Protein AF-A0A7S3PSE0-F1 (afdb_monomer)

Sequence (248 aa):
MAEQVDISFRDQVTFAGSSDCNDFQPNKFKPDICINCSKKILLHSSESVKDDSLIKAALEYSQPGLPSLIFESYSRADRANGKGGSLWLGGFKSAINLKHLQENNVQLVVNTAAGLEIFGPKFVKGKQKVKDSGIEFVELGWVDNLEQQIEPEVLSDTIRSIDKVLREDRGSVLVHCAQGKSRSSSVVVAFLMATSYGDLNFDNALEEVKMQRNMAQPNKNFEAQLKQWHKSAEFRAIRDEMCTETPS

Nearest PDB structures (foldseek):
  8to0-assembly1_Fx  TM=8.480E-01  e=3.393E-09  Mus musculus
  5gtj-assembly2_C  TM=8.096E-01  e=1.511E-08  Homo sapiens
  1xm2-assembly1_A  TM=8.036E-01  e=1.881E-06  Homo sapiens
  4kyr-assembly1_A  TM=6.049E-01  e=2.235E-06  Arabidopsis thaliana
  4kyq-assembly1_A  TM=5.889E-01  e=4.716E-06  Arabidopsis thaliana

pLDDT: mean 91.12, std 12.91, range [32.38, 98.88]

Secondary structure (DSSP, 8-state):
--------SGGG---------SS--B-SS-TTBBTTT--BGGGS-STT---HHHHHHHHHHH--S-PEEEESS-SHHHHTTT----EEEE-TTGGG-HHHHHHTTEEEEEEEES-GGGG-HHHHHHHHHHHHTT-EEEEEEE-SSSS----HHHHHHHHHHHHHHHHSTT-EEEEE-SSSSSHHHHHHHHHHHHHSSS---HHHHHHHHHHH-TT----HHHHHHHHHHTTSHHHHHHHHHHHH----

Radius of gyration: 18.39 Å; Cα contacts (8 Å, |Δi|>4): 467; chains: 1; bounding box: 45×41×50 Å

Solvent-accessible surface area (backbone atoms only — not comparable to full-atom values): 13267 Å² total; per-residue (Å²): 129,84,80,77,75,84,68,54,59,60,43,57,47,66,57,65,46,78,39,97,53,73,65,63,41,62,26,93,89,45,48,38,28,19,69,86,75,68,44,47,59,52,35,19,38,69,83,20,49,87,50,59,69,49,52,46,49,19,53,65,67,73,54,86,38,66,50,31,65,68,47,67,30,69,41,76,76,23,55,79,68,75,39,22,5,34,42,31,45,14,19,51,52,28,68,40,30,52,66,62,36,60,78,54,40,39,46,38,35,38,37,31,41,48,64,64,58,77,73,33,72,67,47,48,54,28,41,49,55,34,45,75,71,70,34,44,76,48,78,66,55,39,52,35,55,80,76,60,78,82,55,67,66,61,50,49,53,49,40,51,56,53,50,56,41,25,69,34,82,47,20,8,37,38,32,18,18,62,70,30,22,25,64,20,34,45,53,53,30,52,39,42,34,39,59,48,93,63,91,44,49,64,72,62,28,44,50,58,48,22,79,50,34,74,73,44,49,48,49,73,41,57,48,52,51,51,59,49,40,69,74,38,70,67,42,50,53,51,26,51,57,54,65,68,76,65,84,130

Structure (mmCIF, N/CA/C/O backbone):
data_AF-A0A7S3PSE0-F1
#
_entry.id   AF-A0A7S3PSE0-F1
#
loop_
_atom_site.group_PDB
_atom_site.id
_atom_site.type_symbol
_atom_site.label_atom_id
_atom_site.label_alt_id
_atom_site.label_comp_id
_atom_site.label_asym_id
_atom_site.label_entity_id
_atom_site.label_seq_id
_atom_site.pdbx_PDB_ins_code
_atom_site.Cartn_x
_atom_site.Cartn_y
_atom_site.Cartn_z
_atom_site.occupancy
_atom_site.B_iso_or_equiv
_atom_site.auth_seq_id
_atom_site.auth_comp_id
_atom_site.auth_asym_id
_atom_site.auth_atom_id
_atom_site.pdbx_PDB_model_num
ATOM 1 N N . MET A 1 1 ? -18.556 -16.018 -18.845 1.00 32.69 1 MET A N 1
ATOM 2 C CA . MET A 1 1 ? -17.177 -16.426 -18.513 1.00 32.69 1 MET A CA 1
ATOM 3 C C . MET A 1 1 ? -16.423 -15.132 -18.295 1.00 32.69 1 MET A C 1
ATOM 5 O O . MET A 1 1 ? -16.394 -14.346 -19.229 1.00 32.69 1 MET A O 1
ATOM 9 N N . ALA A 1 2 ? -15.975 -14.836 -17.075 1.00 37.97 2 ALA A N 1
ATOM 10 C CA . ALA A 1 2 ? -15.130 -13.663 -16.865 1.00 37.97 2 ALA A CA 1
ATOM 11 C C . ALA A 1 2 ? -13.832 -13.898 -17.649 1.00 37.97 2 ALA A C 1
ATOM 13 O O . ALA A 1 2 ? -13.225 -14.958 -17.483 1.00 37.97 2 ALA A O 1
ATOM 14 N N . GLU A 1 3 ? -13.464 -12.981 -18.544 1.00 39.03 3 GLU A N 1
ATOM 15 C CA . GLU A 1 3 ? -12.132 -12.986 -19.146 1.00 39.03 3 GLU A CA 1
ATOM 16 C C . GLU A 1 3 ? -11.120 -13.001 -17.999 1.00 39.03 3 GLU A C 1
ATOM 18 O O . GLU A 1 3 ? -11.119 -12.115 -17.143 1.00 39.03 3 GLU A O 1
ATOM 23 N N . GLN A 1 4 ? -10.301 -14.051 -17.928 1.00 44.94 4 GLN A N 1
ATOM 24 C CA . GLN A 1 4 ? -9.111 -14.012 -17.094 1.00 44.94 4 GLN A CA 1
ATOM 25 C C . GLN A 1 4 ? -8.212 -12.948 -17.708 1.00 44.94 4 GLN A C 1
ATOM 27 O O . GLN A 1 4 ? -7.566 -13.192 -18.723 1.00 44.94 4 GLN A O 1
ATOM 32 N N . VAL A 1 5 ? -8.225 -11.753 -17.121 1.00 54.16 5 VAL A N 1
ATOM 33 C CA . VAL A 1 5 ? -7.206 -10.742 -17.382 1.00 54.16 5 VAL A CA 1
ATOM 34 C C . VAL A 1 5 ? -5.868 -11.413 -17.080 1.00 54.16 5 VAL A C 1
ATOM 36 O O . VAL A 1 5 ? -5.627 -11.828 -15.943 1.00 54.16 5 VAL A O 1
ATOM 39 N N . ASP A 1 6 ? -5.044 -11.600 -18.108 1.00 69.81 6 ASP A N 1
ATOM 40 C CA . ASP A 1 6 ? -3.715 -12.188 -17.971 1.00 69.81 6 ASP A CA 1
ATOM 41 C C . ASP A 1 6 ? -2.803 -11.149 -17.307 1.00 69.81 6 ASP A C 1
ATOM 43 O O . ASP A 1 6 ? -2.208 -10.295 -17.960 1.00 69.81 6 ASP A O 1
ATOM 47 N N . ILE A 1 7 ? -2.811 -11.136 -15.971 1.00 81.94 7 ILE A N 1
ATOM 48 C CA . ILE A 1 7 ? -2.060 -10.173 -15.164 1.00 81.94 7 ILE A CA 1
ATOM 49 C C . ILE A 1 7 ? -0.585 -10.571 -15.172 1.00 81.94 7 ILE A C 1
ATOM 51 O O . ILE A 1 7 ? -0.199 -11.630 -14.672 1.00 81.94 7 ILE A O 1
ATOM 55 N N . SER A 1 8 ? 0.253 -9.677 -15.680 1.00 88.69 8 SER A N 1
ATOM 56 C CA . SER A 1 8 ? 1.698 -9.849 -15.796 1.00 88.69 8 SER A CA 1
ATOM 57 C C . SER A 1 8 ? 2.460 -9.277 -14.592 1.00 88.69 8 SER A C 1
ATOM 59 O O . SER A 1 8 ? 1.921 -8.571 -13.732 1.00 88.69 8 SER A O 1
ATOM 61 N N . PHE A 1 9 ? 3.777 -9.515 -14.539 1.00 90.75 9 PHE A N 1
ATOM 62 C CA . PHE A 1 9 ? 4.643 -8.833 -13.569 1.00 90.75 9 PHE A CA 1
ATOM 63 C C . PHE A 1 9 ? 4.762 -7.328 -13.841 1.00 90.75 9 PHE A C 1
ATOM 65 O O . PHE A 1 9 ? 5.067 -6.570 -12.916 1.00 90.75 9 PHE A O 1
ATOM 72 N N . ARG A 1 10 ? 4.503 -6.874 -15.073 1.00 91.00 10 ARG A N 1
ATOM 73 C CA . ARG A 1 10 ? 4.510 -5.445 -15.423 1.00 91.00 10 ARG A CA 1
ATOM 74 C C . ARG A 1 10 ? 3.348 -4.707 -14.804 1.00 91.00 10 ARG A C 1
ATOM 76 O O . ARG A 1 10 ? 3.540 -3.610 -14.300 1.00 91.00 10 ARG A O 1
ATOM 83 N N . ASP A 1 11 ? 2.201 -5.360 -14.696 1.00 91.56 11 ASP A N 1
ATOM 84 C CA . ASP A 1 11 ? 1.027 -4.806 -14.020 1.00 91.56 11 ASP A CA 1
ATOM 85 C C . ASP A 1 11 ? 1.257 -4.599 -12.516 1.00 91.56 11 ASP A C 1
ATOM 87 O O . ASP A 1 11 ? 0.449 -3.980 -11.823 1.00 91.56 11 ASP A O 1
ATOM 91 N N . GLN A 1 12 ? 2.381 -5.088 -11.981 1.00 93.75 12 GLN A N 1
ATOM 92 C CA . GLN A 1 12 ? 2.764 -4.890 -10.590 1.00 93.75 12 GLN A CA 1
ATOM 93 C C . GLN A 1 12 ? 3.651 -3.666 -10.344 1.00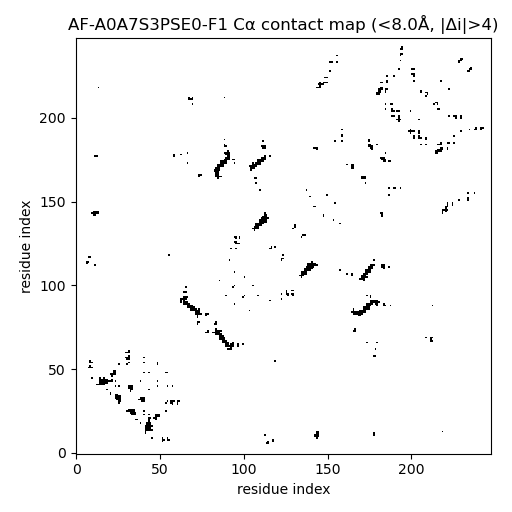 93.75 12 GLN A C 1
ATOM 95 O O . GLN A 1 12 ? 3.866 -3.323 -9.170 1.00 93.75 12 GLN A O 1
ATOM 100 N N . VAL A 1 13 ? 4.184 -3.033 -11.394 1.00 92.31 13 VAL A N 1
ATOM 101 C CA . VAL A 1 13 ? 5.214 -1.994 -11.287 1.00 92.31 13 VAL A CA 1
ATOM 102 C C . VAL A 1 13 ? 5.027 -0.869 -12.303 1.00 92.31 13 VAL A C 1
ATOM 104 O O . VAL A 1 13 ? 4.676 -1.092 -13.452 1.00 92.31 13 VAL A O 1
ATOM 107 N N . THR A 1 14 ? 5.403 0.350 -11.919 1.00 92.19 14 THR A N 1
ATOM 108 C CA . THR A 1 14 ? 5.602 1.447 -12.874 1.00 92.19 14 THR A CA 1
ATOM 109 C C . THR A 1 14 ? 7.093 1.638 -13.166 1.00 92.19 14 THR A C 1
ATOM 111 O O . THR A 1 14 ? 7.893 1.836 -12.244 1.00 92.19 14 THR A O 1
ATOM 114 N N . PHE A 1 15 ? 7.467 1.616 -14.447 1.00 91.31 15 PHE A N 1
ATOM 115 C CA . PHE A 1 15 ? 8.812 1.954 -14.919 1.00 91.31 15 PH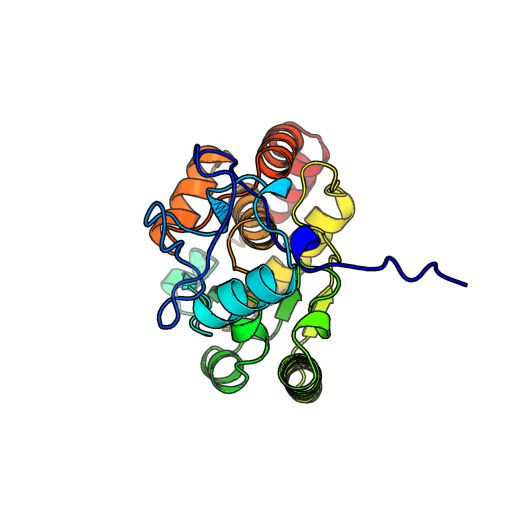E A CA 1
ATOM 116 C C . PHE A 1 15 ? 8.985 3.471 -15.023 1.00 91.31 15 PHE A C 1
ATOM 118 O O . PHE A 1 15 ? 8.166 4.156 -15.629 1.00 91.31 15 PHE A O 1
ATOM 125 N N . ALA A 1 16 ? 10.057 4.006 -14.437 1.00 89.56 16 ALA A N 1
ATOM 126 C CA . ALA A 1 16 ? 10.342 5.439 -14.478 1.00 89.56 16 ALA A CA 1
ATOM 127 C C . ALA A 1 16 ? 10.961 5.888 -15.811 1.00 89.56 16 ALA A C 1
ATOM 129 O O . ALA A 1 16 ? 10.856 7.065 -16.144 1.00 89.56 16 ALA A O 1
ATOM 130 N N . GLY A 1 17 ? 11.632 4.988 -16.543 1.00 89.31 17 GLY A N 1
ATOM 131 C CA . GLY A 1 17 ? 12.261 5.311 -17.829 1.00 89.31 17 GLY A CA 1
ATOM 132 C C . GLY A 1 17 ? 13.354 6.387 -17.762 1.00 89.31 17 GLY A C 1
ATOM 133 O O . GLY A 1 17 ? 13.641 7.018 -18.769 1.00 89.31 17 GLY A O 1
ATOM 134 N N . SER A 1 18 ? 13.954 6.631 -16.592 1.00 91.38 18 SER A N 1
ATOM 135 C CA . SER A 1 18 ? 14.956 7.689 -16.366 1.00 91.38 18 SER A CA 1
ATOM 136 C C . SER A 1 18 ? 16.410 7.231 -16.565 1.00 91.38 18 SER A C 1
ATOM 138 O O . SER A 1 18 ? 17.368 7.931 -16.223 1.00 91.38 18 SER A O 1
ATOM 140 N N . SER A 1 19 ? 16.598 6.016 -17.067 1.00 91.19 19 SER A N 1
ATOM 141 C CA . SER A 1 19 ? 17.889 5.432 -17.403 1.00 91.19 19 SER A CA 1
ATOM 142 C C . SER A 1 19 ? 18.044 5.367 -18.915 1.00 91.19 19 SER A C 1
ATOM 144 O O . SER A 1 19 ? 17.226 4.738 -19.574 1.00 91.19 19 SER A O 1
ATOM 146 N N . ASP A 1 20 ? 19.151 5.895 -19.437 1.00 91.06 20 ASP A N 1
ATOM 147 C CA . ASP A 1 20 ? 19.532 5.771 -20.855 1.00 91.06 20 ASP A CA 1
ATOM 148 C C . ASP A 1 20 ? 20.043 4.359 -21.229 1.00 91.06 20 ASP A C 1
ATOM 150 O O . ASP A 1 20 ? 20.616 4.140 -22.294 1.00 91.06 20 ASP A O 1
ATOM 154 N N . CYS A 1 21 ? 19.897 3.383 -20.326 1.00 93.44 21 CYS A N 1
ATOM 155 C CA . CYS A 1 21 ? 20.291 1.999 -20.555 1.00 93.44 21 CYS A CA 1
ATOM 156 C C . CYS A 1 21 ? 19.148 1.233 -21.232 1.00 93.44 21 CYS A C 1
ATOM 158 O O . CYS A 1 21 ? 18.114 0.980 -20.617 1.00 93.44 21 CYS A O 1
ATOM 160 N N . ASN A 1 22 ? 19.373 0.828 -22.481 1.00 92.81 22 ASN A N 1
ATOM 161 C CA . ASN A 1 22 ? 18.365 0.173 -23.324 1.00 92.81 22 ASN A CA 1
ATOM 162 C C . ASN A 1 22 ? 18.298 -1.354 -23.153 1.00 92.81 22 ASN A C 1
ATOM 164 O O . ASN A 1 22 ? 17.500 -2.009 -23.818 1.00 92.81 22 ASN A O 1
ATOM 168 N N . ASP A 1 23 ? 19.143 -1.933 -22.299 1.00 94.38 23 ASP A N 1
ATOM 169 C CA . ASP A 1 23 ? 19.203 -3.377 -22.075 1.00 94.38 23 ASP A CA 1
ATOM 170 C C . ASP A 1 23 ? 19.530 -3.666 -20.609 1.00 94.38 23 ASP A C 1
ATOM 172 O O . ASP A 1 23 ? 20.685 -3.570 -20.170 1.00 94.38 23 ASP A O 1
ATOM 176 N N . PHE A 1 24 ? 18.491 -3.973 -19.833 1.00 96.00 24 PHE A N 1
ATOM 177 C CA . PHE A 1 24 ? 18.650 -4.330 -18.431 1.00 96.00 24 PHE A CA 1
ATOM 178 C C . PHE A 1 24 ? 19.304 -5.710 -18.310 1.00 96.00 24 PHE A C 1
ATOM 180 O O . PHE A 1 24 ? 18.749 -6.716 -18.746 1.00 96.00 24 PHE A O 1
ATOM 187 N N . GLN A 1 25 ? 20.465 -5.756 -17.654 1.00 95.62 25 GLN A N 1
ATOM 188 C CA . GLN A 1 25 ? 21.205 -6.988 -17.385 1.00 95.62 25 GLN A CA 1
ATOM 189 C C . GLN A 1 25 ? 21.323 -7.195 -15.865 1.00 95.62 25 GLN A C 1
ATOM 191 O O . GLN A 1 25 ? 22.042 -6.430 -15.214 1.00 95.62 25 GLN A O 1
ATOM 196 N N . PRO A 1 26 ? 20.623 -8.179 -15.266 1.00 95.00 26 PRO A N 1
ATOM 197 C CA . PRO A 1 26 ? 20.542 -8.329 -13.814 1.00 95.00 26 PRO A CA 1
ATOM 198 C C . PRO A 1 26 ? 21.892 -8.707 -13.203 1.00 95.00 26 PRO A C 1
ATOM 200 O O . PRO A 1 26 ? 22.593 -9.605 -13.673 1.00 95.00 26 PRO A O 1
ATOM 203 N N . ASN A 1 27 ? 22.245 -8.073 -12.089 1.00 95.31 27 ASN A N 1
ATOM 204 C CA . ASN A 1 27 ? 23.377 -8.510 -11.289 1.00 95.31 27 ASN A CA 1
ATOM 205 C C . ASN A 1 27 ? 23.053 -9.833 -10.578 1.00 95.31 27 ASN A C 1
ATOM 207 O O . ASN A 1 27 ? 22.029 -9.963 -9.912 1.00 95.31 27 ASN A O 1
ATOM 211 N N . LYS A 1 28 ? 23.980 -10.797 -10.650 1.00 92.81 28 LYS A N 1
ATOM 212 C CA . LYS A 1 28 ? 23.832 -12.139 -10.061 1.00 92.81 28 LYS A CA 1
ATOM 213 C C . LYS A 1 28 ? 23.477 -12.141 -8.566 1.00 92.81 28 LYS A C 1
ATOM 215 O O . LYS A 1 28 ? 22.766 -13.032 -8.116 1.00 92.81 28 LYS A O 1
ATOM 220 N N . PHE A 1 29 ? 23.993 -11.186 -7.794 1.00 92.12 29 PHE A N 1
ATOM 221 C CA . PHE A 1 29 ? 23.791 -11.106 -6.342 1.00 92.12 29 PHE A CA 1
ATOM 222 C C . PHE A 1 29 ? 22.736 -10.073 -5.937 1.00 92.12 29 PHE A C 1
ATOM 224 O O . PHE A 1 29 ? 22.208 -10.142 -4.830 1.00 92.12 29 PHE A O 1
ATOM 231 N N . LYS A 1 30 ? 22.447 -9.110 -6.817 1.00 94.00 30 LYS A N 1
ATOM 232 C CA . LY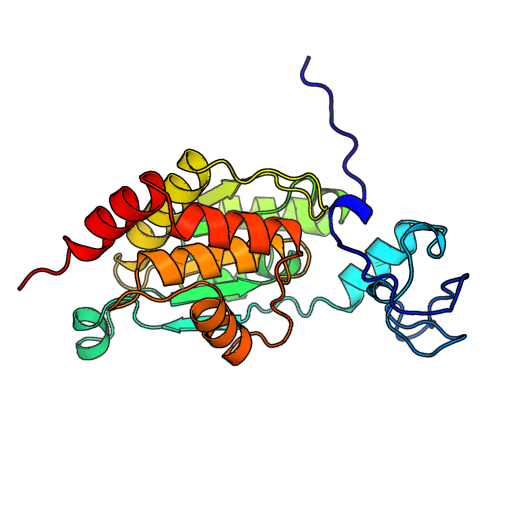S A 1 30 ? 21.461 -8.043 -6.620 1.00 94.00 30 LYS A CA 1
ATOM 233 C C . LYS A 1 30 ? 20.588 -7.944 -7.874 1.00 94.00 30 LYS A C 1
ATOM 235 O O . LYS A 1 30 ? 20.809 -7.049 -8.688 1.00 94.00 30 LYS A O 1
ATOM 240 N N . PRO A 1 31 ? 19.640 -8.875 -8.078 1.00 94.00 31 PRO A N 1
ATOM 241 C CA . PRO A 1 31 ? 18.894 -8.993 -9.335 1.00 94.00 31 PRO A CA 1
ATOM 242 C C . PRO A 1 31 ? 18.038 -7.762 -9.661 1.00 94.00 31 PRO A C 1
ATOM 244 O O . PRO A 1 31 ? 17.575 -7.623 -10.786 1.00 94.00 31 PRO A O 1
ATOM 247 N N . ASP A 1 32 ? 17.849 -6.847 -8.709 1.00 95.19 32 ASP A N 1
ATOM 248 C CA . ASP A 1 32 ? 17.196 -5.559 -8.916 1.00 95.19 32 ASP A CA 1
ATOM 249 C C . ASP A 1 32 ? 18.118 -4.468 -9.493 1.00 95.19 32 ASP A C 1
ATOM 251 O O . ASP A 1 32 ? 17.624 -3.386 -9.811 1.00 95.19 32 ASP A O 1
ATOM 255 N N . ILE A 1 33 ? 19.424 -4.720 -9.651 1.00 96.19 33 ILE A N 1
ATOM 256 C CA . ILE A 1 33 ? 20.432 -3.767 -10.146 1.00 96.19 33 ILE A CA 1
ATOM 257 C C . ILE A 1 33 ? 21.015 -4.234 -11.483 1.00 96.19 33 ILE A C 1
ATOM 259 O O . ILE A 1 33 ? 21.410 -5.389 -11.634 1.00 96.19 33 ILE A O 1
ATOM 263 N N . CYS A 1 34 ? 21.128 -3.306 -12.435 1.00 96.38 34 CYS A N 1
ATOM 264 C CA . CYS A 1 34 ? 21.729 -3.545 -13.744 1.00 96.38 34 CYS A CA 1
ATOM 265 C C . CYS A 1 34 ? 23.264 -3.528 -13.681 1.00 96.38 34 CYS A C 1
ATOM 267 O O . CYS A 1 34 ? 23.843 -2.587 -13.137 1.00 96.38 34 CYS A O 1
ATOM 269 N N . ILE A 1 35 ? 23.943 -4.502 -14.292 1.00 96.69 35 ILE A N 1
ATOM 270 C CA . ILE A 1 35 ? 25.418 -4.537 -14.349 1.00 96.69 35 ILE A CA 1
ATOM 271 C C . ILE A 1 35 ? 26.016 -3.475 -15.280 1.00 96.69 35 ILE A C 1
ATOM 273 O O . ILE A 1 35 ? 27.147 -3.055 -15.065 1.00 96.69 35 ILE A O 1
ATOM 277 N N . ASN A 1 36 ? 25.261 -3.016 -16.283 1.00 95.12 36 ASN A N 1
ATOM 278 C CA . ASN A 1 36 ? 25.768 -2.084 -17.294 1.00 95.12 36 ASN A CA 1
ATOM 279 C C . ASN A 1 36 ? 25.791 -0.636 -16.793 1.00 95.12 36 ASN A C 1
ATOM 281 O O . ASN A 1 36 ? 26.707 0.118 -17.100 1.00 95.12 36 ASN A O 1
ATOM 285 N N . CYS A 1 37 ? 24.777 -0.235 -16.024 1.00 95.75 37 CYS A N 1
ATOM 286 C CA . CYS A 1 37 ? 24.601 1.155 -15.596 1.00 95.75 37 CYS A CA 1
ATOM 287 C C . CYS A 1 37 ? 24.507 1.327 -14.073 1.00 95.75 37 CYS A C 1
ATOM 289 O O . CYS A 1 37 ? 24.370 2.451 -13.598 1.00 95.75 37 CYS A O 1
ATOM 291 N N . SER A 1 38 ? 24.540 0.235 -13.297 1.00 95.50 38 SER A N 1
ATOM 292 C CA . SER A 1 38 ? 24.374 0.226 -11.831 1.00 95.50 38 SER A CA 1
ATOM 293 C C . SER A 1 38 ? 23.055 0.827 -11.316 1.00 95.50 38 SER A C 1
ATOM 295 O O . SER A 1 38 ? 22.891 1.030 -10.112 1.00 95.50 38 SER A O 1
ATOM 297 N N . LYS A 1 39 ? 22.086 1.095 -12.200 1.00 95.94 39 LYS A N 1
ATOM 298 C CA . LYS A 1 39 ? 20.751 1.594 -11.842 1.00 95.94 39 LYS A CA 1
ATOM 299 C C . LYS A 1 39 ? 19.792 0.434 -11.573 1.00 95.94 39 LYS A C 1
ATOM 301 O O . LYS A 1 39 ? 19.965 -0.674 -12.084 1.00 95.94 39 LYS A O 1
ATOM 306 N N . LYS A 1 40 ? 18.750 0.704 -10.781 1.00 94.88 40 LYS A N 1
ATOM 307 C CA . LYS A 1 40 ? 17.688 -0.268 -10.487 1.00 94.88 40 LYS A CA 1
ATOM 308 C C . LYS A 1 40 ? 16.863 -0.607 -11.731 1.00 94.88 40 LYS A C 1
ATOM 310 O O . LYS A 1 40 ? 16.674 0.255 -12.590 1.00 94.88 40 LYS A O 1
ATOM 315 N N . ILE A 1 41 ? 16.301 -1.814 -11.781 1.00 95.56 41 ILE A N 1
ATOM 316 C CA . ILE A 1 41 ? 15.450 -2.297 -12.884 1.00 95.56 41 ILE A CA 1
ATOM 317 C C . ILE A 1 41 ? 14.330 -1.309 -13.236 1.00 95.56 41 ILE A C 1
ATOM 319 O O . ILE A 1 41 ? 14.192 -0.920 -14.388 1.00 95.56 41 ILE A O 1
ATOM 323 N N . LEU A 1 42 ? 13.619 -0.783 -12.232 1.00 92.94 42 LEU A N 1
ATOM 324 C CA . LEU A 1 42 ? 12.491 0.134 -12.439 1.00 92.94 42 LEU A CA 1
ATOM 325 C C . LEU A 1 42 ? 12.898 1.550 -12.878 1.00 92.94 42 LEU A C 1
ATOM 327 O O . LEU A 1 42 ? 12.027 2.361 -13.178 1.00 92.94 42 LEU A O 1
ATOM 331 N N . LEU A 1 43 ? 14.196 1.876 -12.904 1.00 93.88 43 LEU A N 1
ATOM 332 C CA . LEU A 1 43 ? 14.682 3.121 -13.509 1.00 93.88 43 LEU A CA 1
ATOM 333 C C . LEU A 1 43 ? 14.857 3.001 -15.024 1.00 93.88 43 LEU A C 1
ATOM 335 O O . LEU A 1 43 ? 15.051 4.016 -15.682 1.00 93.88 43 LEU A O 1
ATOM 339 N N . HIS A 1 44 ? 14.799 1.793 -15.578 1.00 95.12 44 HIS A N 1
ATOM 340 C CA . HIS A 1 44 ? 14.849 1.591 -17.018 1.00 95.12 44 HIS A CA 1
ATOM 341 C C . HIS A 1 44 ? 13.459 1.758 -17.645 1.00 95.12 44 HIS A C 1
ATOM 343 O O . HIS A 1 44 ? 12.468 1.932 -16.929 1.00 95.12 44 HIS A O 1
ATOM 349 N N . SER A 1 45 ? 13.382 1.764 -18.977 1.00 93.75 45 SER A N 1
ATOM 350 C CA . SER A 1 45 ? 12.098 1.720 -19.681 1.00 93.75 45 SER A CA 1
ATOM 351 C C . SER A 1 45 ? 11.510 0.306 -19.618 1.00 93.75 45 SER A C 1
ATOM 353 O O . SER A 1 45 ? 12.243 -0.667 -19.423 1.00 93.75 45 SER A O 1
ATOM 355 N N . SER A 1 46 ? 10.197 0.177 -19.799 1.00 92.56 46 SER A N 1
ATOM 356 C CA . SER A 1 46 ? 9.528 -1.131 -19.817 1.00 92.56 46 SER A CA 1
ATOM 357 C C . SER A 1 46 ? 10.150 -2.053 -20.881 1.00 92.56 46 SER A C 1
ATOM 359 O O . SER A 1 46 ? 10.454 -3.213 -20.604 1.00 92.56 46 SER A O 1
ATOM 361 N N . GLU A 1 47 ? 10.443 -1.501 -22.058 1.00 92.38 47 GLU A N 1
ATOM 362 C CA . GLU A 1 47 ? 10.953 -2.184 -23.254 1.00 92.38 47 GLU A CA 1
ATOM 363 C C . GLU A 1 47 ? 12.386 -2.706 -23.075 1.00 92.38 47 GLU A C 1
ATOM 365 O O . GLU A 1 47 ? 12.769 -3.710 -23.673 1.00 92.38 47 GLU A O 1
ATOM 370 N N . SER A 1 48 ? 13.183 -2.043 -22.235 1.00 93.62 48 SER A N 1
ATOM 371 C CA . SER A 1 48 ? 14.569 -2.441 -21.952 1.00 93.62 48 SER A CA 1
ATOM 372 C C . SER A 1 48 ? 14.691 -3.703 -21.083 1.00 93.62 48 SER A C 1
ATOM 374 O O . SER A 1 48 ? 15.767 -4.300 -20.998 1.00 93.62 48 SER A O 1
ATOM 376 N N . VAL A 1 49 ? 13.603 -4.112 -20.421 1.00 93.56 49 VAL A N 1
ATOM 377 C CA . VAL A 1 49 ? 13.519 -5.354 -19.648 1.00 93.56 49 VAL A CA 1
ATOM 378 C C . VAL A 1 49 ? 12.846 -6.390 -20.534 1.00 93.56 49 VAL A C 1
ATOM 380 O O . VAL A 1 49 ? 11.641 -6.338 -20.728 1.00 93.56 49 VAL A O 1
ATOM 383 N N . LYS A 1 50 ? 13.612 -7.325 -21.096 1.00 89.69 50 LYS A N 1
ATOM 384 C CA . LYS A 1 50 ? 13.105 -8.262 -22.119 1.00 89.69 50 LYS A CA 1
ATOM 385 C C . LYS A 1 50 ? 12.356 -9.474 -21.563 1.00 89.69 50 LYS A C 1
ATOM 387 O O . LYS A 1 50 ? 11.659 -10.146 -22.312 1.00 89.69 50 LYS A O 1
ATOM 392 N N . ASP A 1 51 ? 12.531 -9.765 -20.278 1.00 89.94 51 ASP A N 1
ATOM 393 C CA . ASP A 1 51 ? 11.946 -10.926 -19.612 1.00 89.94 51 ASP A CA 1
ATOM 394 C C . ASP A 1 51 ? 11.298 -10.505 -18.288 1.00 89.94 51 ASP A C 1
ATOM 396 O O . ASP A 1 51 ? 11.951 -9.975 -17.385 1.00 89.94 51 ASP A O 1
ATOM 400 N N . ASP A 1 52 ? 10.000 -10.762 -18.169 1.00 90.19 52 ASP A N 1
ATOM 401 C CA . ASP A 1 52 ? 9.194 -10.442 -16.993 1.00 90.19 52 ASP A CA 1
ATOM 402 C C . ASP A 1 52 ? 9.604 -11.262 -15.757 1.00 90.19 52 ASP A C 1
ATOM 404 O O . ASP A 1 52 ? 9.387 -10.829 -14.619 1.00 90.19 52 ASP A O 1
ATOM 408 N N . SER A 1 53 ? 10.284 -12.400 -15.944 1.00 90.12 53 SER A N 1
ATOM 409 C CA . SER A 1 53 ? 10.886 -13.168 -14.847 1.00 90.12 53 SER A CA 1
ATOM 410 C C . SER A 1 53 ? 11.944 -12.357 -14.083 1.00 90.12 53 SER A C 1
ATOM 412 O O . SER A 1 53 ? 12.129 -12.549 -12.877 1.00 90.12 53 SER A O 1
ATOM 414 N N . LEU A 1 54 ? 12.578 -11.378 -14.738 1.00 92.50 54 LEU A N 1
ATOM 415 C CA . LEU A 1 54 ? 13.526 -10.460 -14.104 1.00 92.50 54 LEU A CA 1
ATOM 416 C C . LEU A 1 54 ? 12.818 -9.471 -13.179 1.00 92.50 54 LEU A C 1
ATOM 418 O O . LEU A 1 54 ? 13.320 -9.170 -12.094 1.00 92.50 54 LEU A O 1
ATOM 422 N N . ILE A 1 55 ? 11.628 -9.008 -13.571 1.00 93.06 55 ILE A N 1
ATOM 423 C CA . ILE A 1 55 ? 10.776 -8.156 -12.732 1.00 93.06 55 ILE A CA 1
ATOM 424 C C . ILE A 1 55 ? 10.376 -8.937 -11.484 1.00 93.06 55 ILE A C 1
ATOM 426 O O . ILE A 1 55 ? 10.537 -8.437 -10.368 1.00 93.06 55 ILE A O 1
ATOM 430 N N . LYS A 1 56 ? 9.945 -10.193 -11.655 1.00 92.62 56 LYS A N 1
ATOM 431 C CA . LYS A 1 56 ? 9.660 -11.096 -10.536 1.00 92.62 56 LYS A CA 1
ATOM 432 C C . LYS A 1 56 ? 10.854 -11.218 -9.592 1.00 92.62 56 LYS A C 1
ATOM 434 O O . LYS A 1 56 ? 10.700 -10.959 -8.401 1.00 92.62 56 LYS A O 1
ATOM 439 N N . ALA A 1 57 ? 12.029 -11.583 -10.105 1.00 91.25 57 ALA A N 1
ATOM 440 C CA . ALA A 1 57 ? 13.224 -11.798 -9.290 1.00 91.25 57 ALA A CA 1
ATOM 441 C C . ALA A 1 57 ? 13.638 -10.528 -8.528 1.00 91.25 57 ALA A C 1
ATOM 443 O O . ALA A 1 57 ? 13.978 -10.590 -7.345 1.00 91.25 57 ALA A O 1
ATOM 444 N N . ALA A 1 58 ? 13.556 -9.361 -9.170 1.00 91.62 58 ALA A N 1
ATOM 445 C CA . ALA A 1 58 ? 13.845 -8.079 -8.538 1.00 91.62 58 ALA A CA 1
ATOM 446 C C . ALA A 1 58 ? 12.833 -7.718 -7.435 1.00 91.62 58 ALA A C 1
ATOM 448 O O . ALA A 1 58 ? 13.217 -7.234 -6.365 1.00 91.62 58 ALA A O 1
ATOM 449 N N . LEU A 1 59 ? 11.540 -7.974 -7.656 1.00 92.69 59 LEU A N 1
ATOM 450 C CA . LEU A 1 59 ? 10.499 -7.793 -6.641 1.00 92.69 59 LEU A CA 1
ATOM 451 C C . LEU A 1 59 ? 10.698 -8.759 -5.470 1.00 92.69 59 LEU A C 1
ATOM 453 O O . LEU A 1 59 ? 10.696 -8.347 -4.313 1.00 92.69 59 LEU A O 1
ATOM 457 N N . GLU A 1 60 ? 10.942 -10.035 -5.743 1.00 91.88 60 GLU A N 1
ATOM 458 C CA . GLU A 1 60 ? 11.214 -11.025 -4.704 1.00 91.88 60 GLU A CA 1
ATOM 459 C C . GLU A 1 60 ? 12.472 -10.686 -3.904 1.00 91.88 60 GLU A C 1
ATOM 461 O O . GLU A 1 60 ? 12.476 -10.874 -2.691 1.00 91.88 60 GLU A O 1
ATOM 466 N N . TYR A 1 61 ? 13.515 -10.144 -4.525 1.00 91.00 61 TYR A N 1
ATOM 467 C CA . TYR A 1 61 ? 14.727 -9.737 -3.817 1.00 91.00 61 TYR A CA 1
ATOM 468 C C . TYR A 1 61 ? 14.515 -8.480 -2.958 1.00 91.00 61 TYR A C 1
ATOM 470 O O . TYR A 1 61 ? 14.898 -8.454 -1.789 1.00 91.00 61 TYR A O 1
ATOM 478 N N . SER A 1 62 ? 13.868 -7.451 -3.507 1.00 88.38 62 SER A N 1
ATOM 479 C CA . SER A 1 62 ? 13.757 -6.129 -2.870 1.00 88.38 62 SER A CA 1
ATOM 480 C C . SER A 1 62 ? 12.748 -6.045 -1.722 1.00 88.38 62 SER A C 1
ATOM 482 O O . SER A 1 62 ? 12.781 -5.082 -0.957 1.00 88.38 62 SER A O 1
ATOM 484 N N . GLN A 1 63 ? 11.844 -7.020 -1.582 1.00 89.31 63 GLN A N 1
ATOM 485 C CA . GLN A 1 63 ? 10.813 -6.989 -0.543 1.00 89.31 63 GLN A CA 1
ATOM 486 C C . GLN A 1 63 ? 11.286 -7.672 0.758 1.00 89.31 63 GLN A C 1
ATOM 488 O O . GLN A 1 63 ? 11.478 -8.895 0.758 1.00 89.31 63 GLN A O 1
ATOM 493 N N . PRO A 1 64 ? 11.420 -6.936 1.885 1.00 77.81 64 PRO A N 1
ATOM 494 C CA . PRO A 1 64 ? 11.958 -7.467 3.144 1.00 77.81 64 PRO A CA 1
ATO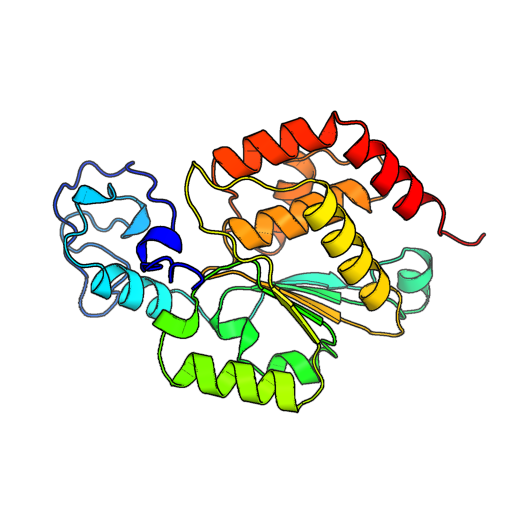M 495 C C . PRO A 1 64 ? 10.960 -8.331 3.937 1.00 77.81 64 PRO A C 1
ATOM 497 O O . PRO A 1 64 ? 11.359 -9.035 4.856 1.00 77.81 64 PRO A O 1
ATOM 500 N N . GLY A 1 65 ? 9.665 -8.305 3.595 1.00 83.25 65 GLY A N 1
ATOM 501 C CA . GLY A 1 65 ? 8.616 -9.072 4.288 1.00 83.25 65 GLY A CA 1
ATOM 502 C C . GLY A 1 65 ? 8.107 -8.469 5.600 1.00 83.25 65 GLY A C 1
ATOM 503 O O . GLY A 1 65 ? 7.168 -9.009 6.183 1.00 83.25 65 GLY A O 1
ATOM 504 N N . LEU A 1 66 ? 8.673 -7.340 6.033 1.00 93.88 66 LEU A N 1
ATOM 505 C CA . LEU A 1 66 ? 8.146 -6.515 7.119 1.00 93.88 66 LEU A CA 1
ATOM 506 C C . LEU A 1 66 ? 7.496 -5.247 6.540 1.00 93.88 66 LEU A C 1
ATOM 508 O O . LEU A 1 66 ? 8.085 -4.618 5.653 1.00 93.88 66 LEU A O 1
ATOM 512 N N . PRO A 1 67 ? 6.271 -4.893 6.968 1.00 97.31 67 PRO A N 1
ATOM 513 C CA . PRO A 1 67 ? 5.668 -3.605 6.645 1.00 97.31 67 PRO A CA 1
ATOM 514 C C . PRO A 1 67 ? 6.259 -2.477 7.511 1.00 97.31 67 PRO A C 1
ATOM 516 O O . PRO A 1 67 ? 6.943 -2.727 8.501 1.00 97.31 67 PRO A O 1
ATOM 519 N N . SER A 1 68 ? 5.990 -1.232 7.121 1.00 97.75 68 SER A N 1
ATOM 520 C CA . SER A 1 68 ? 6.272 -0.031 7.914 1.00 97.75 68 SER A CA 1
ATOM 521 C C . SER A 1 68 ? 5.054 0.322 8.769 1.00 97.75 68 SER A C 1
ATOM 523 O O . SER A 1 68 ? 3.939 0.301 8.247 1.00 97.75 68 SER A O 1
ATOM 525 N N . LEU A 1 69 ? 5.261 0.680 10.037 1.00 97.50 69 LEU A N 1
ATOM 526 C CA . LEU A 1 69 ? 4.225 1.278 10.884 1.00 97.50 69 LEU A CA 1
ATOM 527 C C . LEU A 1 69 ? 3.998 2.724 10.434 1.00 97.50 69 LEU A C 1
ATOM 529 O O . LEU A 1 69 ? 4.932 3.515 10.480 1.00 97.50 69 LEU A O 1
ATOM 533 N N . ILE A 1 70 ? 2.793 3.066 9.981 1.00 96.69 70 ILE A N 1
ATOM 534 C CA . ILE A 1 70 ? 2.449 4.437 9.571 1.00 96.69 70 ILE A CA 1
ATOM 535 C C . ILE A 1 70 ? 2.099 5.279 10.795 1.00 96.69 70 ILE A C 1
ATOM 537 O O . ILE A 1 70 ? 2.631 6.369 10.977 1.00 96.69 70 ILE A O 1
ATOM 541 N N . PHE A 1 71 ? 1.241 4.746 11.657 1.00 92.94 71 PHE A N 1
ATOM 542 C CA . PHE A 1 71 ? 0.979 5.298 12.976 1.00 92.94 71 PHE A CA 1
ATOM 543 C C . PHE A 1 71 ? 0.478 4.199 13.909 1.00 92.94 71 PHE A C 1
ATOM 545 O O . PHE A 1 71 ? -0.054 3.174 13.475 1.00 92.94 71 PHE A O 1
ATOM 552 N N . GLU A 1 72 ? 0.600 4.478 15.198 1.00 89.56 72 GLU A N 1
ATOM 553 C CA . GLU A 1 72 ? -0.085 3.789 16.286 1.00 89.56 72 GLU A CA 1
ATOM 554 C C . GLU A 1 72 ? -1.134 4.726 16.900 1.00 89.56 72 GLU A C 1
ATOM 556 O O . GLU A 1 72 ? -1.027 5.951 16.773 1.00 89.56 72 GLU A O 1
ATOM 561 N N . SER A 1 73 ? -2.126 4.165 17.597 1.00 83.06 73 SER A N 1
ATOM 562 C CA . SER A 1 73 ? -3.140 4.935 18.327 1.00 83.06 73 SER A CA 1
ATOM 563 C C . SER A 1 73 ? -3.896 5.929 17.430 1.00 83.06 73 SER A C 1
ATOM 565 O O . SER A 1 73 ? -3.712 7.149 17.512 1.00 83.06 73 SER A O 1
ATOM 567 N N . TYR A 1 74 ? -4.729 5.381 16.542 1.00 80.38 74 TYR A N 1
ATOM 568 C CA . TYR A 1 74 ? -5.449 6.103 15.489 1.00 80.38 74 TYR A CA 1
ATOM 569 C C . TYR A 1 74 ? -6.227 7.356 15.956 1.00 80.38 74 TYR A C 1
ATOM 571 O O . TYR A 1 74 ? -6.159 8.378 15.276 1.00 80.38 74 TYR A O 1
ATOM 579 N N . SER A 1 75 ? -6.871 7.362 17.134 1.00 67.69 75 SER A N 1
ATOM 580 C CA . SER A 1 75 ? -7.561 8.563 17.645 1.00 67.69 75 SER A CA 1
ATOM 581 C C . SER A 1 75 ? -6.791 9.312 18.744 1.00 67.69 75 SER A C 1
ATOM 583 O O . SER A 1 75 ? -6.018 8.744 19.515 1.00 67.69 75 SER A O 1
ATOM 585 N N . ARG A 1 76 ? -7.028 10.628 18.862 1.00 55.34 76 ARG A N 1
ATOM 586 C CA . ARG A 1 76 ? -6.451 11.477 19.927 1.00 55.34 76 ARG A CA 1
ATOM 587 C C . ARG A 1 76 ? -6.922 11.084 21.330 1.00 55.34 76 ARG A C 1
ATOM 589 O O . ARG A 1 76 ? -6.115 11.126 22.257 1.00 55.34 76 ARG A O 1
ATOM 596 N N . ALA A 1 77 ? -8.194 10.713 21.478 1.00 59.12 77 ALA A N 1
ATOM 597 C CA . ALA A 1 77 ? -8.737 10.209 22.740 1.00 59.12 77 ALA A CA 1
ATOM 598 C C . ALA A 1 77 ? -8.118 8.847 23.100 1.00 59.12 77 ALA A C 1
ATOM 600 O O . ALA A 1 77 ? -7.844 8.568 24.270 1.00 59.12 77 ALA A O 1
ATOM 601 N N . ASP A 1 78 ? -7.802 8.044 22.083 1.00 57.94 78 ASP A N 1
ATOM 602 C CA . ASP A 1 78 ? -7.156 6.747 22.247 1.00 57.94 78 ASP A CA 1
ATOM 603 C C . ASP A 1 78 ? -5.657 6.854 22.523 1.00 57.94 78 ASP A C 1
ATOM 605 O O . ASP A 1 78 ? -5.140 6.042 23.283 1.00 57.94 78 ASP A O 1
ATOM 609 N N . ARG A 1 79 ? -4.955 7.871 22.001 1.00 54.53 79 ARG A N 1
ATOM 610 C CA . ARG A 1 79 ? -3.539 8.158 22.325 1.00 54.53 79 ARG A CA 1
ATOM 611 C C . ARG A 1 79 ? -3.322 8.435 23.808 1.00 54.53 79 ARG A C 1
ATOM 613 O O . ARG A 1 79 ? -2.290 8.058 24.350 1.00 54.53 79 ARG A O 1
ATOM 620 N N . ALA A 1 80 ? -4.287 9.076 24.464 1.00 53.22 80 ALA A N 1
ATOM 621 C CA . ALA A 1 80 ? -4.221 9.350 25.898 1.00 53.22 80 ALA A CA 1
ATOM 622 C C . ALA A 1 80 ? -4.434 8.086 26.755 1.00 53.22 80 ALA A C 1
ATOM 624 O O . ALA A 1 80 ? -4.007 8.054 27.906 1.00 53.22 80 ALA A O 1
ATOM 625 N N . ASN A 1 81 ? -5.065 7.049 26.191 1.00 55.56 81 ASN A N 1
ATOM 626 C CA . ASN A 1 81 ? -5.453 5.823 26.894 1.00 55.56 81 ASN A CA 1
ATOM 627 C C . ASN A 1 81 ? -4.761 4.547 26.369 1.00 55.56 81 ASN A C 1
ATOM 629 O O . ASN A 1 81 ? -4.966 3.477 26.939 1.00 55.56 81 ASN A O 1
ATOM 633 N N . GLY A 1 82 ? -3.965 4.641 25.298 1.00 58.44 82 GLY A N 1
ATOM 634 C CA . GLY A 1 82 ? -3.275 3.523 24.643 1.00 58.44 82 GLY A CA 1
ATOM 635 C C . GLY A 1 82 ? -4.186 2.525 23.914 1.00 58.44 82 GLY A C 1
ATOM 636 O O . GLY A 1 82 ? -3.828 1.353 23.833 1.00 58.44 82 GLY A O 1
ATOM 637 N N . LYS A 1 83 ? -5.369 2.946 23.438 1.00 65.00 83 LYS A N 1
ATOM 638 C CA . LYS A 1 83 ? -6.445 2.033 22.977 1.00 65.00 83 LYS A CA 1
ATOM 639 C C . LYS A 1 83 ? -6.670 1.947 21.461 1.00 65.00 83 LYS A C 1
ATOM 641 O O . LYS A 1 83 ? -7.483 1.146 21.016 1.00 65.00 83 LYS A O 1
ATOM 646 N N . GLY A 1 84 ? -5.962 2.743 20.664 1.00 74.31 84 GLY A N 1
ATOM 647 C CA . GLY A 1 84 ? -6.239 2.865 19.231 1.00 74.31 84 GLY A CA 1
ATOM 648 C C . GLY A 1 84 ? -5.429 1.882 18.394 1.00 74.31 84 GLY A C 1
ATOM 649 O O . GLY A 1 84 ? -4.282 1.573 18.724 1.00 74.31 84 GLY A O 1
ATOM 650 N N . GLY A 1 85 ? -6.015 1.441 17.287 1.00 90.25 85 GLY A N 1
ATOM 651 C CA . GLY A 1 85 ? -5.385 0.565 16.311 1.00 90.25 85 GLY A CA 1
ATOM 652 C C . GLY A 1 85 ? -4.133 1.130 15.641 1.00 90.25 85 GLY A C 1
ATOM 653 O O . GLY A 1 85 ? -3.875 2.341 15.674 1.00 90.25 85 GLY A O 1
ATOM 654 N N . SER A 1 86 ? -3.378 0.245 14.987 1.00 94.94 86 SER A N 1
ATOM 655 C CA . SER A 1 86 ? -2.181 0.595 14.213 1.00 94.94 86 SER A CA 1
ATOM 656 C C . SER A 1 86 ? -2.380 0.358 12.718 1.00 94.94 86 SER A C 1
ATOM 658 O O . SER A 1 86 ? -2.906 -0.677 12.297 1.00 94.94 86 SER A O 1
ATOM 660 N N . LEU A 1 87 ? -1.897 1.293 11.900 1.00 97.75 87 LEU A N 1
ATOM 661 C CA . LEU A 1 87 ? -1.925 1.180 10.442 1.00 97.75 87 LEU A CA 1
ATOM 662 C C . LEU A 1 87 ? -0.540 0.824 9.901 1.00 97.75 87 LEU A C 1
ATOM 664 O O . LEU A 1 87 ? 0.442 1.526 10.148 1.00 97.75 87 LEU A O 1
ATOM 668 N N . TRP A 1 88 ? -0.472 -0.239 9.106 1.00 98.62 88 TRP A N 1
ATOM 669 C CA . TRP A 1 88 ? 0.754 -0.762 8.509 1.00 98.62 88 TRP A CA 1
ATOM 670 C C . TRP A 1 88 ? 0.720 -0.657 6.982 1.00 98.62 88 TRP A C 1
ATOM 672 O O . TRP A 1 88 ? -0.310 -0.898 6.352 1.00 98.62 88 TRP A O 1
ATOM 682 N N . LEU A 1 89 ? 1.871 -0.372 6.366 1.00 98.69 89 LEU A N 1
ATOM 683 C CA . LEU A 1 89 ? 2.043 -0.299 4.910 1.00 98.69 89 LEU A CA 1
ATOM 684 C C . LEU A 1 89 ? 3.174 -1.220 4.437 1.00 98.69 89 LEU A C 1
ATOM 686 O O . LEU A 1 89 ? 4.332 -1.056 4.831 1.00 98.69 89 LEU A O 1
ATOM 690 N N . GLY A 1 90 ? 2.870 -2.170 3.550 1.00 97.88 90 GLY A N 1
ATOM 691 C CA . GLY A 1 90 ? 3.829 -3.202 3.138 1.00 97.88 90 GLY A CA 1
ATOM 692 C C . GLY A 1 90 ? 3.747 -3.656 1.683 1.00 97.88 90 GLY A C 1
ATOM 693 O O . GLY A 1 90 ? 2.900 -3.222 0.905 1.00 97.88 90 GLY A O 1
ATOM 694 N N . GLY A 1 91 ? 4.670 -4.547 1.314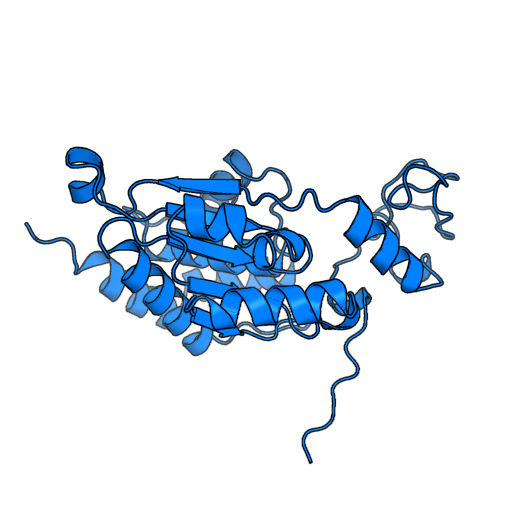 1.00 97.25 91 GLY A N 1
ATOM 695 C CA . GLY A 1 91 ? 4.637 -5.290 0.050 1.00 97.25 91 GLY A CA 1
ATOM 696 C C . GLY A 1 91 ? 4.011 -6.676 0.218 1.00 97.25 91 GLY A C 1
ATOM 697 O O . GLY A 1 91 ? 3.634 -7.067 1.322 1.00 97.25 91 GLY A O 1
ATOM 698 N N . PHE A 1 92 ? 3.948 -7.461 -0.859 1.00 96.88 92 PHE A N 1
ATOM 699 C CA . PHE A 1 92 ? 3.198 -8.727 -0.878 1.00 96.88 92 PHE A CA 1
ATOM 700 C C . PHE A 1 92 ? 3.696 -9.743 0.160 1.00 96.88 92 PHE A C 1
ATOM 702 O O . PHE A 1 92 ? 2.918 -10.511 0.718 1.00 96.88 92 PHE A O 1
ATOM 709 N N . LYS A 1 93 ? 4.998 -9.733 0.475 1.00 97.00 93 LYS A N 1
ATOM 710 C CA . LYS A 1 93 ? 5.561 -10.611 1.507 1.00 97.00 93 LYS A CA 1
ATOM 711 C C . LYS A 1 93 ? 5.051 -10.288 2.915 1.00 97.00 93 LYS A C 1
ATOM 713 O O . LYS A 1 93 ? 4.979 -11.199 3.733 1.00 97.00 93 LYS A O 1
ATOM 718 N N . SER A 1 94 ? 4.694 -9.032 3.192 1.00 97.38 94 SER A N 1
ATOM 719 C CA . SER A 1 94 ? 4.103 -8.628 4.475 1.00 97.38 94 SER A CA 1
ATOM 720 C C . SER A 1 94 ? 2.738 -9.289 4.679 1.00 97.38 94 SER A C 1
ATOM 722 O O . SER A 1 94 ? 2.442 -9.744 5.777 1.00 97.38 94 SER A O 1
ATOM 724 N N . ALA A 1 95 ? 1.957 -9.436 3.605 1.00 97.62 95 ALA A N 1
ATOM 725 C CA . ALA A 1 95 ? 0.622 -10.036 3.638 1.00 97.62 95 ALA A CA 1
ATOM 726 C C . ALA A 1 95 ? 0.614 -11.538 3.958 1.00 97.62 95 ALA A C 1
ATOM 728 O O . ALA A 1 95 ? -0.419 -12.078 4.332 1.00 97.62 95 ALA A O 1
ATOM 729 N N . ILE A 1 96 ? 1.756 -12.220 3.814 1.00 97.38 96 ILE A N 1
ATOM 730 C CA . ILE A 1 96 ? 1.911 -13.646 4.147 1.00 97.38 96 ILE A CA 1
ATOM 731 C C . ILE A 1 96 ? 2.777 -13.872 5.392 1.00 97.38 96 ILE A C 1
ATOM 733 O O . ILE A 1 96 ? 3.100 -15.013 5.733 1.00 97.38 96 ILE A O 1
ATOM 737 N N . ASN A 1 97 ? 3.176 -12.799 6.077 1.00 97.94 97 ASN A N 1
ATOM 738 C CA . ASN A 1 97 ? 3.942 -12.868 7.314 1.00 97.94 97 ASN A CA 1
ATOM 739 C C . ASN A 1 97 ? 2.994 -13.011 8.512 1.00 97.94 97 ASN A C 1
ATOM 741 O O . ASN A 1 97 ? 2.845 -12.095 9.314 1.00 97.94 97 ASN A O 1
ATOM 745 N N . LEU A 1 98 ? 2.355 -14.180 8.626 1.00 97.88 98 LEU A N 1
ATOM 746 C CA . LEU A 1 98 ? 1.344 -14.447 9.656 1.00 97.88 98 LEU A CA 1
ATOM 747 C C . LEU A 1 98 ? 1.831 -14.124 11.075 1.00 97.88 98 LEU A C 1
ATOM 749 O O . LEU A 1 98 ? 1.068 -13.590 11.869 1.00 97.88 98 LEU A O 1
ATOM 753 N N . LYS A 1 99 ? 3.107 -14.405 11.375 1.00 97.62 99 LYS A N 1
ATOM 754 C CA . LYS A 1 99 ? 3.700 -14.094 12.679 1.00 97.62 99 LYS A CA 1
ATOM 755 C C . LYS A 1 99 ? 3.586 -12.599 12.988 1.00 97.62 99 LYS A C 1
ATOM 757 O O . LYS A 1 99 ? 3.037 -12.238 14.019 1.00 97.62 99 LYS A O 1
ATOM 762 N N . HIS A 1 100 ? 4.051 -11.749 12.073 1.00 97.44 100 HIS A N 1
ATOM 763 C CA . HIS A 1 100 ? 3.968 -10.301 12.243 1.00 97.44 100 HIS A CA 1
ATOM 764 C C . HIS A 1 100 ? 2.514 -9.816 12.335 1.00 97.44 100 HIS A C 1
ATOM 766 O O . HIS A 1 100 ? 2.215 -8.968 13.170 1.00 97.44 100 HIS A O 1
ATOM 772 N N . LEU A 1 101 ? 1.616 -10.362 11.506 1.00 98.12 101 LEU A N 1
ATOM 773 C CA . LEU A 1 101 ? 0.197 -9.995 11.527 1.00 98.12 101 LEU A CA 1
ATOM 774 C C . LEU A 1 101 ? -0.442 -10.296 12.892 1.00 98.12 101 LEU A C 1
ATOM 776 O O . LEU A 1 101 ? -1.099 -9.431 13.459 1.00 98.12 101 LEU A O 1
ATOM 780 N N . GLN A 1 102 ? -0.191 -11.479 13.455 1.00 96.94 102 GLN A N 1
ATOM 781 C CA . GLN A 1 102 ? -0.720 -11.875 14.764 1.00 96.94 102 GLN A CA 1
ATOM 782 C C . GLN A 1 102 ? -0.088 -11.088 15.917 1.00 96.94 102 GLN A C 1
ATOM 784 O O . GLN A 1 102 ? -0.803 -10.629 16.802 1.00 96.94 102 GLN A O 1
ATOM 789 N N . GLU A 1 103 ? 1.234 -10.891 15.900 1.00 95.94 103 GLU A N 1
ATOM 790 C CA . GLU A 1 103 ? 1.951 -10.126 16.935 1.00 95.94 103 GLU A CA 1
ATOM 791 C C . GLU A 1 103 ? 1.477 -8.669 17.030 1.00 95.94 103 GLU A C 1
ATOM 793 O O . GLU A 1 103 ? 1.556 -8.077 18.102 1.00 95.94 103 GLU A O 1
ATOM 798 N N . ASN A 1 104 ? 0.958 -8.107 15.935 1.00 95.31 104 ASN A N 1
ATOM 799 C CA . ASN A 1 104 ? 0.466 -6.729 15.873 1.00 95.31 104 ASN A CA 1
ATOM 800 C C . ASN A 1 104 ? -1.066 -6.636 15.823 1.00 95.31 104 ASN A C 1
ATOM 802 O O . ASN A 1 104 ? -1.593 -5.572 15.511 1.00 95.31 104 ASN A O 1
ATOM 806 N N . ASN A 1 105 ? -1.779 -7.729 16.125 1.00 95.94 105 ASN A N 1
ATOM 807 C CA . ASN A 1 105 ? -3.244 -7.793 16.124 1.00 95.94 105 ASN A CA 1
ATOM 808 C C . ASN A 1 105 ? -3.873 -7.251 14.825 1.00 95.94 105 ASN A C 1
ATOM 810 O O . ASN A 1 105 ? -4.829 -6.477 14.847 1.00 95.94 105 ASN A O 1
ATOM 814 N N . VAL A 1 106 ? -3.295 -7.612 13.675 1.00 97.94 106 VAL A N 1
ATOM 815 C CA . VAL A 1 106 ? -3.862 -7.253 12.374 1.00 97.94 106 VAL A CA 1
ATOM 816 C C . VAL A 1 106 ? -5.118 -8.080 12.144 1.00 97.94 106 VAL A C 1
ATOM 818 O O . VAL A 1 106 ? -5.044 -9.304 12.070 1.00 97.94 106 VAL A O 1
ATOM 821 N N . GLN A 1 107 ? -6.252 -7.402 12.008 1.00 98.06 107 GLN A N 1
ATOM 822 C CA . GLN A 1 107 ? -7.566 -8.011 11.787 1.00 98.06 107 GLN A CA 1
ATOM 823 C C . GLN A 1 107 ? -8.023 -7.864 10.334 1.00 98.06 107 GLN A C 1
ATOM 825 O O . GLN A 1 107 ? -8.768 -8.704 9.838 1.00 98.06 107 GLN A O 1
ATOM 830 N N . LEU A 1 108 ? -7.514 -6.846 9.633 1.00 98.69 108 LEU A N 1
ATOM 831 C CA . LEU A 1 108 ? -7.826 -6.576 8.235 1.00 98.69 108 LEU A CA 1
ATOM 832 C C . LEU A 1 108 ? -6.557 -6.408 7.398 1.00 98.69 108 LEU A C 1
ATOM 834 O O . LEU A 1 108 ? -5.645 -5.647 7.736 1.00 98.69 108 LEU A O 1
ATOM 838 N N . VAL A 1 109 ? -6.533 -7.082 6.252 1.00 98.88 109 VAL A N 1
ATOM 839 C CA . VAL A 1 109 ? -5.542 -6.895 5.194 1.00 98.88 109 VAL A CA 1
ATOM 840 C C . VAL A 1 109 ? -6.225 -6.299 3.964 1.00 98.88 109 VAL A C 1
ATOM 842 O O . VAL A 1 109 ? -7.042 -6.938 3.308 1.00 98.88 109 VAL A O 1
ATOM 845 N N . VAL A 1 110 ? -5.852 -5.076 3.601 1.00 98.88 110 VAL A N 1
ATOM 846 C CA . VAL A 1 110 ? -6.264 -4.438 2.348 1.00 98.88 110 VAL A CA 1
ATOM 847 C C . VAL A 1 110 ? -5.235 -4.778 1.272 1.00 98.88 110 VAL A C 1
ATOM 849 O O . VAL A 1 110 ? -4.150 -4.187 1.206 1.00 98.88 110 VAL A O 1
ATOM 852 N N . ASN A 1 111 ? -5.569 -5.746 0.420 1.00 98.69 111 ASN A N 1
ATOM 853 C CA . ASN A 1 111 ? -4.803 -6.046 -0.779 1.00 98.69 111 ASN A CA 1
ATOM 854 C C . ASN A 1 111 ? -5.238 -5.120 -1.916 1.00 98.69 111 ASN A C 1
ATOM 856 O O . ASN A 1 111 ? -6.277 -5.303 -2.548 1.00 98.69 111 ASN A O 1
ATOM 860 N N . THR A 1 112 ? -4.390 -4.149 -2.228 1.00 98.50 112 THR A N 1
ATOM 861 C CA . THR A 1 112 ? -4.654 -3.212 -3.325 1.00 98.50 112 THR A CA 1
ATOM 862 C C . THR A 1 112 ? -4.312 -3.781 -4.702 1.00 98.50 112 THR A C 1
ATOM 864 O O . THR A 1 112 ? -4.700 -3.201 -5.704 1.00 98.50 112 THR A O 1
ATOM 867 N N . ALA A 1 113 ? -3.568 -4.887 -4.790 1.00 97.06 113 ALA A N 1
ATOM 868 C CA . ALA A 1 113 ? -3.018 -5.390 -6.045 1.00 97.06 113 ALA A CA 1
ATOM 869 C C . ALA A 1 113 ? -3.816 -6.570 -6.619 1.00 97.06 113 ALA A C 1
ATOM 871 O O . ALA A 1 113 ? -4.118 -7.529 -5.905 1.00 97.06 113 ALA A O 1
ATOM 872 N N . ALA A 1 114 ? -4.066 -6.547 -7.928 1.00 94.69 114 ALA A N 1
ATOM 873 C CA . ALA A 1 114 ? -4.540 -7.717 -8.663 1.00 94.69 114 ALA A CA 1
ATOM 874 C C . ALA A 1 114 ? -3.413 -8.732 -8.902 1.00 94.69 114 ALA A C 1
ATOM 876 O O . ALA A 1 114 ? -2.255 -8.346 -9.074 1.00 94.69 114 ALA A O 1
ATOM 877 N N . GLY A 1 115 ? -3.761 -10.020 -8.969 1.00 92.31 115 GLY A N 1
ATOM 878 C CA . GLY A 1 115 ? -2.915 -11.067 -9.551 1.00 92.31 115 GLY A CA 1
ATOM 879 C C . GLY A 1 115 ? -1.592 -11.332 -8.834 1.00 92.31 115 GLY A C 1
ATOM 880 O O . GLY A 1 115 ? -0.619 -11.700 -9.479 1.00 92.31 115 GLY A O 1
ATOM 881 N N . LEU A 1 116 ? -1.506 -11.163 -7.512 1.00 94.50 116 LEU A N 1
ATOM 882 C CA . LEU A 1 116 ? -0.281 -11.485 -6.759 1.00 94.50 116 LEU A CA 1
ATOM 883 C C . LEU A 1 116 ? 0.014 -13.000 -6.704 1.00 94.50 116 LEU A C 1
ATOM 885 O O . LEU A 1 116 ? 1.101 -13.420 -6.306 1.00 94.50 116 LEU A O 1
ATOM 889 N N . GLU A 1 117 ? -0.916 -13.842 -7.143 1.00 93.81 117 GLU A N 1
ATOM 890 C CA . GLU A 1 117 ? -0.762 -15.290 -7.279 1.00 93.81 117 GLU A CA 1
ATOM 891 C C . GLU A 1 117 ? 0.386 -15.668 -8.237 1.00 93.81 117 GLU A C 1
ATOM 893 O O . GLU A 1 117 ? 0.982 -16.738 -8.088 1.00 93.81 117 GLU A O 1
ATOM 898 N N . ILE A 1 118 ? 0.790 -14.758 -9.133 1.00 90.12 118 ILE A N 1
ATOM 899 C CA . ILE A 1 118 ? 1.960 -14.901 -10.021 1.00 90.12 118 ILE A CA 1
ATOM 900 C C . ILE A 1 118 ? 3.291 -15.067 -9.260 1.00 90.12 118 ILE A C 1
ATOM 902 O O . ILE A 1 118 ? 4.252 -15.650 -9.775 1.00 90.12 118 ILE A O 1
ATOM 906 N N . PHE A 1 119 ? 3.359 -14.636 -7.992 1.00 90.31 119 PHE A N 1
ATOM 907 C CA . PHE A 1 119 ? 4.503 -14.898 -7.103 1.00 90.31 119 PHE A CA 1
ATOM 908 C C . PHE A 1 119 ? 4.586 -16.366 -6.646 1.00 90.31 119 PHE A C 1
ATOM 910 O O . PHE A 1 119 ? 5.530 -16.775 -5.968 1.00 90.31 119 PHE A O 1
ATOM 917 N N . GLY A 1 120 ? 3.643 -17.201 -7.079 1.00 92.44 120 GLY A N 1
ATOM 918 C CA . GLY A 1 120 ? 3.729 -18.649 -7.027 1.00 92.44 120 GLY A CA 1
ATOM 919 C C . GLY A 1 120 ? 3.197 -19.275 -5.735 1.00 92.44 120 GLY A C 1
ATOM 920 O O . GLY A 1 120 ? 2.648 -18.598 -4.859 1.00 92.44 120 GLY A O 1
ATOM 921 N N . PRO A 1 121 ? 3.378 -20.600 -5.577 1.00 94.69 121 PRO A N 1
ATOM 922 C CA . PRO A 1 121 ? 2.687 -21.388 -4.554 1.00 94.69 121 PRO A CA 1
ATOM 923 C C . PRO A 1 121 ? 2.950 -20.936 -3.117 1.00 94.69 121 PRO A C 1
ATOM 925 O O . PRO A 1 121 ? 2.098 -21.118 -2.250 1.00 94.69 121 PRO A O 1
ATOM 928 N N . LYS A 1 122 ? 4.124 -20.350 -2.848 1.00 93.50 122 LYS A N 1
ATOM 929 C CA . LYS A 1 122 ? 4.469 -19.827 -1.522 1.00 93.50 122 LYS A CA 1
ATOM 930 C C . LYS A 1 122 ? 3.544 -18.681 -1.117 1.00 93.50 122 LYS A C 1
ATOM 932 O O . LYS A 1 122 ? 3.084 -18.665 0.022 1.00 93.50 122 LYS A O 1
ATOM 937 N N . PHE A 1 123 ? 3.268 -17.751 -2.032 1.00 95.12 123 PHE A N 1
ATOM 938 C CA . PHE 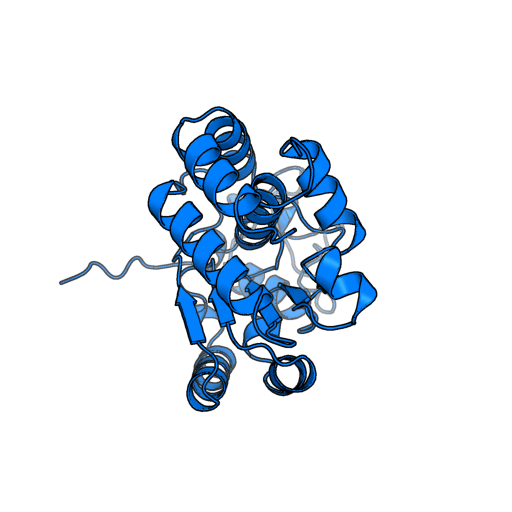A 1 123 ? 2.352 -16.649 -1.761 1.00 95.12 123 PHE A CA 1
ATOM 939 C C . PHE A 1 123 ? 0.921 -17.159 -1.607 1.00 95.12 123 PHE A C 1
ATOM 941 O O . PHE A 1 123 ? 0.294 -16.872 -0.595 1.00 95.12 123 PHE A O 1
ATOM 948 N N . VAL A 1 124 ? 0.450 -18.001 -2.534 1.00 96.75 124 VAL A N 1
ATOM 949 C CA . VAL A 1 124 ? -0.913 -18.566 -2.503 1.00 96.75 124 VAL A CA 1
ATOM 950 C C . VAL A 1 124 ? -1.191 -19.297 -1.186 1.00 96.75 124 VAL A C 1
ATOM 952 O O . VAL A 1 124 ? -2.155 -18.985 -0.491 1.00 96.75 124 VAL A O 1
ATOM 955 N N . LYS A 1 125 ? -0.308 -20.222 -0.788 1.00 97.75 125 LYS A N 1
ATOM 956 C CA . LYS A 1 125 ? -0.447 -20.960 0.479 1.00 97.75 125 LYS A CA 1
ATOM 957 C C . LYS A 1 125 ? -0.324 -20.046 1.697 1.00 97.75 125 LYS A C 1
ATOM 959 O O . LYS A 1 125 ? -1.027 -20.248 2.680 1.00 97.75 125 LYS A O 1
ATOM 964 N N . GLY A 1 126 ? 0.563 -19.052 1.643 1.00 97.69 126 GLY A N 1
ATOM 965 C CA . GLY A 1 126 ? 0.726 -18.066 2.710 1.00 97.69 126 GLY A CA 1
ATOM 966 C C . GLY A 1 126 ? -0.530 -17.220 2.915 1.00 97.69 126 GLY A C 1
ATOM 967 O O . GLY A 1 126 ? -0.995 -17.102 4.043 1.00 97.69 126 GLY A O 1
ATOM 968 N N . LYS A 1 127 ? -1.114 -16.703 1.828 1.00 97.69 127 LYS A N 1
ATOM 969 C CA . LYS A 1 127 ? -2.366 -15.936 1.837 1.00 97.69 127 LYS A CA 1
ATOM 970 C C . LYS A 1 127 ? -3.514 -16.778 2.387 1.00 97.69 127 LYS A C 1
ATOM 972 O O . LYS A 1 127 ? -4.227 -16.309 3.267 1.00 97.69 127 LYS A O 1
ATOM 977 N N . GLN A 1 128 ? -3.640 -18.031 1.940 1.00 98.00 128 GLN A N 1
ATOM 978 C CA . GLN A 1 128 ? -4.656 -18.945 2.468 1.00 98.00 128 GLN A CA 1
ATOM 979 C C . GLN A 1 128 ? -4.484 -19.163 3.975 1.00 98.00 128 GLN A C 1
ATOM 981 O O . GLN A 1 128 ? -5.439 -19.001 4.719 1.00 98.00 128 GLN A O 1
ATOM 986 N N . LYS A 1 129 ? -3.255 -19.402 4.446 1.00 98.25 129 LYS A N 1
ATOM 987 C CA . LYS A 1 129 ? -2.969 -19.572 5.877 1.00 98.25 129 LYS A CA 1
ATOM 988 C C . LYS A 1 129 ? -3.367 -18.349 6.717 1.00 98.25 129 LYS A C 1
ATOM 990 O O . LYS A 1 129 ? -3.792 -18.505 7.856 1.00 98.25 129 LYS A O 1
ATOM 995 N N . VAL A 1 130 ? -3.201 -17.139 6.180 1.00 98.44 130 VAL A N 1
ATOM 996 C CA . VAL A 1 130 ? -3.615 -15.898 6.853 1.00 98.44 130 VAL A CA 1
ATOM 997 C C . VAL A 1 130 ? -5.142 -15.795 6.901 1.00 98.44 130 VAL A C 1
ATOM 999 O O . VAL A 1 130 ? -5.684 -15.531 7.972 1.00 98.44 130 VAL A O 1
ATOM 1002 N N . LYS A 1 131 ? -5.846 -16.111 5.807 1.00 97.81 131 LYS A N 1
ATOM 1003 C CA . LYS A 1 131 ? -7.320 -16.191 5.800 1.00 97.81 131 LYS A CA 1
ATOM 1004 C C . LYS A 1 131 ? -7.840 -17.237 6.793 1.00 97.81 131 LYS A C 1
ATOM 1006 O O . LYS A 1 131 ? -8.739 -16.944 7.572 1.00 97.81 131 LYS A O 1
ATOM 1011 N N . ASP A 1 132 ? -7.213 -18.411 6.843 1.00 98.25 132 ASP A N 1
ATOM 1012 C CA . ASP A 1 132 ? -7.573 -19.497 7.767 1.00 98.25 132 ASP A CA 1
ATOM 1013 C C . ASP A 1 132 ? -7.370 -19.117 9.247 1.00 98.25 132 ASP A C 1
ATOM 1015 O O . ASP A 1 132 ? -7.982 -19.719 10.126 1.00 98.25 132 ASP A O 1
ATOM 1019 N N . SER A 1 133 ? -6.532 -18.114 9.544 1.00 97.81 133 SER A N 1
ATOM 1020 C CA . SER A 1 133 ? -6.378 -17.570 10.902 1.00 97.81 133 SER A CA 1
ATOM 1021 C C . SER A 1 133 ? -7.465 -16.572 11.317 1.00 97.81 133 SER A C 1
ATOM 1023 O O . SER A 1 133 ? -7.411 -16.065 12.434 1.00 97.81 133 SER A O 1
ATOM 1025 N N . GLY A 1 134 ? -8.441 -16.301 10.444 1.00 97.75 134 GLY A N 1
ATOM 1026 C CA . GLY A 1 134 ? -9.556 -15.388 10.709 1.00 97.75 134 GLY A CA 1
ATOM 1027 C C . GLY A 1 134 ? -9.273 -13.919 10.388 1.00 97.75 134 GLY A C 1
ATOM 1028 O O . GLY A 1 134 ? -10.078 -13.070 10.746 1.00 97.75 134 GLY A O 1
ATOM 1029 N N . ILE A 1 135 ? -8.156 -13.609 9.722 1.00 98.44 135 ILE A N 1
ATOM 1030 C CA . ILE A 1 135 ? -7.844 -12.244 9.277 1.00 98.44 135 ILE A CA 1
ATOM 1031 C C . ILE A 1 135 ? -8.625 -11.952 7.994 1.00 98.44 135 ILE A C 1
ATOM 1033 O O . ILE A 1 135 ? -8.531 -12.702 7.014 1.00 98.44 135 ILE A O 1
ATOM 1037 N N . GLU A 1 136 ? -9.376 -10.855 7.993 1.00 98.06 136 GLU A N 1
ATOM 1038 C CA . GLU A 1 136 ? -10.213 -10.437 6.872 1.00 98.06 136 GLU A CA 1
ATOM 1039 C C . GLU A 1 136 ? -9.389 -9.817 5.741 1.00 98.06 136 GLU A C 1
ATOM 1041 O O . GLU A 1 136 ? -8.307 -9.263 5.952 1.00 98.06 136 GLU A O 1
ATOM 1046 N N . PHE A 1 137 ? -9.910 -9.906 4.514 1.00 98.31 137 PHE A N 1
ATOM 1047 C CA . PHE A 1 137 ? -9.284 -9.320 3.331 1.00 98.31 137 PHE A CA 1
ATOM 1048 C C . PHE A 1 137 ? -10.266 -8.443 2.563 1.00 98.31 137 PHE A C 1
ATOM 1050 O O . PHE A 1 137 ? -11.342 -8.901 2.186 1.00 98.31 137 PHE A O 1
ATOM 1057 N N . VAL A 1 138 ? -9.820 -7.234 2.233 1.00 98.44 138 VAL A N 1
ATOM 1058 C CA . VAL A 1 138 ? -10.406 -6.396 1.182 1.00 98.44 138 VAL A CA 1
ATOM 1059 C C . VAL A 1 138 ? -9.501 -6.492 -0.044 1.00 98.44 138 VAL A C 1
ATOM 1061 O O . VAL A 1 138 ? -8.290 -6.295 0.062 1.00 98.44 138 VAL A O 1
ATOM 1064 N N . GLU A 1 139 ? -10.065 -6.824 -1.203 1.00 97.81 139 GLU A N 1
ATOM 1065 C CA . GLU A 1 139 ? -9.323 -7.052 -2.449 1.00 97.81 139 GLU A CA 1
ATOM 1066 C C . GLU A 1 139 ? -9.738 -5.984 -3.475 1.00 97.81 139 GLU A C 1
ATOM 1068 O O . GLU A 1 139 ? -10.840 -6.048 -4.011 1.00 97.81 139 GLU A O 1
ATOM 1073 N N . LEU A 1 140 ? -8.874 -4.999 -3.750 1.00 97.88 140 LEU A N 1
ATOM 1074 C CA . LEU A 1 140 ? -9.201 -3.898 -4.678 1.00 97.88 140 LEU A CA 1
ATOM 1075 C C . LEU A 1 140 ? -8.890 -4.223 -6.140 1.00 97.88 140 LEU A C 1
ATOM 1077 O O . LEU A 1 140 ? -9.424 -3.589 -7.042 1.00 97.88 140 LEU A O 1
ATOM 1081 N N . GLY A 1 141 ? -7.994 -5.182 -6.383 1.00 95.94 141 GLY A N 1
ATOM 1082 C CA . GLY A 1 141 ? -7.693 -5.637 -7.737 1.00 95.94 141 GLY A CA 1
ATOM 1083 C C . GLY A 1 141 ? -7.079 -4.568 -8.651 1.00 95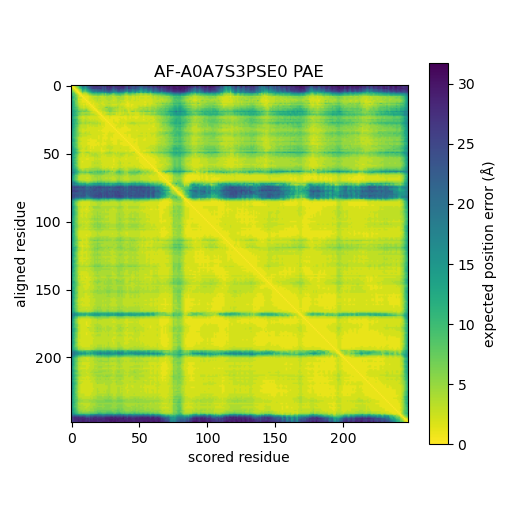.94 141 GLY A C 1
ATOM 1084 O O . GLY A 1 141 ? -7.342 -4.586 -9.848 1.00 95.94 141 GLY A O 1
ATOM 1085 N N . TRP A 1 142 ? -6.245 -3.658 -8.136 1.00 97.19 142 TRP A N 1
ATOM 1086 C CA . TRP A 1 142 ? -5.611 -2.636 -8.975 1.00 97.19 142 TRP A CA 1
ATOM 1087 C C . TRP A 1 142 ? -4.320 -3.116 -9.641 1.00 97.19 142 TRP A C 1
ATOM 1089 O O . TRP A 1 142 ? -3.500 -3.833 -9.044 1.00 97.19 142 TRP A O 1
ATOM 1099 N N . VAL A 1 143 ? -4.075 -2.615 -10.847 1.00 95.62 143 VAL A N 1
ATOM 1100 C CA . VAL A 1 143 ? -2.788 -2.684 -11.553 1.00 95.62 143 VAL A CA 1
ATOM 1101 C C . VAL A 1 143 ? -2.004 -1.378 -11.374 1.00 95.62 143 VAL A C 1
ATOM 1103 O O . VAL A 1 143 ? -2.573 -0.316 -11.133 1.00 95.62 143 VAL A O 1
ATOM 1106 N N . ASP A 1 144 ? -0.672 -1.444 -11.397 1.00 94.56 144 ASP A N 1
ATOM 1107 C CA . ASP A 1 144 ? 0.218 -0.301 -11.134 1.00 94.56 144 ASP A CA 1
ATOM 1108 C C . ASP A 1 144 ? 0.684 0.394 -12.417 1.00 94.56 144 ASP A C 1
ATOM 1110 O O . ASP A 1 144 ? 1.884 0.536 -12.674 1.00 94.56 144 ASP A O 1
ATOM 1114 N N . ASN A 1 145 ? -0.274 0.823 -13.231 1.00 92.06 145 ASN A N 1
ATOM 1115 C CA . ASN A 1 145 ? -0.017 1.505 -14.494 1.00 92.06 145 ASN A CA 1
ATOM 1116 C C . ASN A 1 145 ? -0.697 2.886 -14.537 1.00 92.06 145 ASN A C 1
ATOM 1118 O O . ASN A 1 145 ? -1.325 3.339 -13.576 1.00 92.06 145 ASN A O 1
ATOM 1122 N N . LEU A 1 146 ? -0.526 3.580 -15.662 1.00 91.88 146 LEU A N 1
ATOM 1123 C CA . LEU A 1 146 ? -1.064 4.925 -15.861 1.00 91.88 146 LEU A CA 1
ATOM 1124 C C . LEU A 1 146 ? -2.530 4.943 -16.329 1.00 91.88 146 LEU A C 1
ATOM 1126 O O . LEU A 1 146 ? -3.058 6.021 -16.575 1.00 91.88 146 LEU A O 1
ATOM 1130 N N . GLU A 1 147 ? -3.177 3.781 -16.432 1.00 93.75 147 GLU A N 1
ATOM 1131 C CA . GLU A 1 147 ? -4.552 3.626 -16.926 1.00 93.75 147 GLU A CA 1
ATOM 1132 C C . GLU A 1 147 ? -5.538 3.237 -15.816 1.00 93.75 147 GLU A C 1
ATOM 1134 O O . GLU A 1 147 ? -6.725 3.545 -15.923 1.00 93.75 147 GLU A O 1
ATOM 1139 N N . GLN A 1 148 ? -5.062 2.615 -14.728 1.00 95.81 148 GLN A N 1
ATOM 1140 C CA . GLN A 1 148 ? -5.887 2.211 -13.586 1.00 95.81 148 GLN A CA 1
ATOM 1141 C C . GLN A 1 148 ? -6.743 3.369 -13.068 1.00 95.81 148 GLN A C 1
ATOM 1143 O O . GLN A 1 148 ? -6.217 4.426 -12.724 1.00 95.81 148 GLN A O 1
ATOM 1148 N N . GLN A 1 149 ? -8.046 3.151 -12.927 1.00 97.69 149 GLN A N 1
ATOM 1149 C CA . GLN A 1 149 ? -8.957 4.119 -12.320 1.00 97.69 149 GLN A CA 1
ATOM 1150 C C . GLN A 1 149 ? -9.242 3.750 -10.861 1.00 97.69 149 GLN A C 1
ATOM 1152 O O . GLN A 1 149 ? -9.416 2.576 -10.531 1.00 97.69 149 GLN A O 1
ATOM 1157 N N . ILE A 1 150 ? -9.258 4.748 -9.986 1.00 97.56 150 ILE A N 1
ATOM 1158 C CA . ILE A 1 150 ? -9.737 4.651 -8.613 1.00 97.56 150 ILE A CA 1
ATOM 1159 C C . ILE A 1 150 ? -11.224 4.987 -8.648 1.00 97.56 150 ILE A C 1
ATOM 1161 O O . ILE A 1 150 ? -11.607 6.125 -8.911 1.00 97.56 150 ILE A O 1
ATOM 1165 N N . GLU A 1 151 ? -12.058 4.000 -8.352 1.00 97.44 151 GLU A N 1
ATOM 1166 C CA . GLU A 1 151 ? -13.487 4.217 -8.152 1.00 97.44 151 GLU A CA 1
ATOM 1167 C C . GLU A 1 151 ? -13.709 4.906 -6.792 1.00 97.44 151 GLU A C 1
ATOM 1169 O O . GLU A 1 151 ? -13.318 4.343 -5.762 1.00 97.44 151 GLU A O 1
ATOM 1174 N N . PRO A 1 152 ? -14.306 6.117 -6.742 1.00 95.50 152 PRO A N 1
ATOM 1175 C CA . PRO A 1 152 ? -14.449 6.864 -5.491 1.00 95.50 152 PRO A CA 1
ATOM 1176 C C . PRO A 1 152 ? -15.255 6.125 -4.420 1.00 95.50 152 PRO A C 1
ATOM 1178 O O . PRO A 1 152 ? -14.907 6.198 -3.246 1.00 95.50 152 PRO A O 1
ATOM 1181 N N . GLU A 1 153 ? -16.300 5.392 -4.813 1.00 96.06 153 GLU A N 1
ATOM 1182 C CA . GLU A 1 153 ? -17.124 4.603 -3.888 1.00 96.06 153 GLU A CA 1
ATOM 1183 C C . GLU A 1 153 ? -16.312 3.472 -3.244 1.00 96.06 153 GLU A C 1
ATOM 1185 O O . GLU A 1 153 ? -16.269 3.367 -2.020 1.00 96.06 153 GLU A O 1
ATOM 1190 N N . VAL A 1 154 ? -15.562 2.712 -4.051 1.00 97.31 154 VAL A N 1
ATOM 1191 C CA . VAL A 1 154 ? -14.665 1.649 -3.570 1.00 97.31 154 VAL A CA 1
ATOM 1192 C C . VAL A 1 154 ? -13.593 2.210 -2.633 1.00 97.31 154 VAL A C 1
ATOM 1194 O O . VAL A 1 154 ? -13.277 1.599 -1.608 1.00 97.31 154 VAL A O 1
ATOM 1197 N N . LEU A 1 155 ? -13.027 3.380 -2.951 1.00 98.00 155 LEU A N 1
ATOM 1198 C CA . LEU A 1 155 ? -12.051 4.041 -2.086 1.00 98.00 155 LEU A CA 1
ATOM 1199 C C . LEU A 1 155 ? -12.677 4.446 -0.744 1.00 98.00 155 LEU A C 1
ATOM 1201 O O . LEU A 1 155 ? -12.087 4.170 0.301 1.00 98.00 155 LEU A O 1
ATOM 1205 N N . SER A 1 156 ? -13.867 5.047 -0.758 1.00 97.50 156 SER A N 1
ATOM 1206 C CA . SER A 1 156 ? -14.600 5.422 0.456 1.00 97.50 156 SER A CA 1
ATOM 1207 C C . SER A 1 156 ? -14.952 4.206 1.316 1.00 97.50 156 SER A C 1
ATOM 1209 O O . SER A 1 156 ? -14.706 4.223 2.520 1.00 97.50 156 SER A O 1
ATOM 1211 N N . ASP A 1 157 ? -15.435 3.115 0.723 1.00 98.25 157 ASP A N 1
ATOM 1212 C CA . ASP A 1 157 ? -15.735 1.871 1.447 1.00 98.25 157 ASP A CA 1
ATOM 1213 C C . ASP A 1 157 ? -14.483 1.231 2.051 1.00 98.25 157 ASP A C 1
ATOM 1215 O O . ASP A 1 157 ? -14.504 0.710 3.173 1.00 98.25 157 ASP A O 1
ATOM 1219 N N . THR A 1 158 ? -13.357 1.327 1.343 1.00 98.56 158 THR A N 1
ATOM 1220 C CA . THR A 1 158 ? -12.057 0.900 1.866 1.00 98.56 158 THR A CA 1
ATOM 1221 C C . THR A 1 158 ? -11.657 1.749 3.069 1.00 98.56 158 THR A C 1
ATOM 1223 O O . THR A 1 158 ? -11.258 1.194 4.090 1.00 98.56 158 THR A O 1
ATOM 1226 N N . ILE A 1 159 ? -11.802 3.076 2.991 1.00 98.12 159 ILE A N 1
ATOM 1227 C CA . ILE A 1 159 ? -11.520 3.992 4.106 1.00 98.12 159 ILE A CA 1
ATOM 1228 C C . ILE A 1 159 ? -12.388 3.651 5.320 1.00 98.12 159 ILE A C 1
ATOM 1230 O O . ILE A 1 159 ? -11.840 3.504 6.410 1.00 98.12 159 ILE A O 1
ATOM 1234 N N . ARG A 1 160 ? -13.698 3.432 5.140 1.00 97.25 160 ARG A N 1
ATOM 1235 C CA . ARG A 1 160 ? -14.608 3.012 6.225 1.00 97.25 160 ARG A CA 1
ATOM 1236 C C . ARG A 1 160 ? -14.187 1.688 6.854 1.00 97.25 160 ARG A C 1
ATOM 1238 O O . ARG A 1 160 ? -14.217 1.548 8.071 1.00 97.25 160 ARG A O 1
ATOM 1245 N N . SER A 1 161 ? -13.772 0.721 6.039 1.00 98.00 161 SER A N 1
ATOM 1246 C CA . SER A 1 161 ? -13.310 -0.584 6.529 1.00 98.00 161 SER A CA 1
ATOM 1247 C C . SER A 1 161 ? -12.033 -0.459 7.362 1.00 98.00 161 SER A C 1
ATOM 1249 O O . SER A 1 161 ? -11.915 -1.098 8.407 1.00 98.00 161 SER A O 1
ATOM 1251 N N . ILE A 1 162 ? -11.091 0.384 6.923 1.00 97.56 162 ILE A N 1
ATOM 1252 C CA . ILE A 1 162 ? -9.863 0.681 7.671 1.00 97.56 162 ILE A CA 1
ATOM 1253 C C . ILE A 1 162 ? -10.211 1.385 8.991 1.00 97.56 162 ILE A C 1
ATOM 1255 O O . ILE A 1 162 ? -9.766 0.942 10.047 1.00 97.56 162 ILE A O 1
ATOM 1259 N N . ASP A 1 163 ? -11.010 2.452 8.935 1.00 94.19 163 ASP A N 1
ATOM 1260 C CA . ASP A 1 163 ? -11.405 3.258 10.096 1.00 94.19 163 ASP A CA 1
ATOM 1261 C C . ASP A 1 163 ? -12.113 2.408 11.160 1.00 94.19 163 ASP A C 1
ATOM 1263 O O . ASP A 1 163 ? -11.696 2.413 12.319 1.00 94.19 163 ASP A O 1
ATOM 1267 N N . LYS A 1 164 ? -13.087 1.585 10.747 1.00 93.38 164 LYS A N 1
ATOM 1268 C CA . LYS A 1 164 ? -13.809 0.659 11.626 1.00 93.38 164 LYS A CA 1
ATOM 1269 C C . LYS A 1 164 ? -12.854 -0.212 12.442 1.00 93.38 164 LYS A C 1
ATOM 1271 O O . LYS A 1 164 ? -12.966 -0.245 13.661 1.00 93.38 164 LYS A O 1
ATOM 1276 N N . VAL A 1 165 ? -11.913 -0.892 11.783 1.00 95.38 165 VAL A N 1
ATOM 1277 C CA . VAL A 1 165 ? -10.967 -1.797 12.461 1.00 95.38 165 VAL A CA 1
ATOM 1278 C C . VAL A 1 165 ? -10.029 -1.026 13.384 1.00 95.38 165 VAL A C 1
ATOM 1280 O O . VAL A 1 165 ? -9.753 -1.473 14.492 1.00 95.38 165 VAL A O 1
ATOM 1283 N N . LEU A 1 166 ? -9.563 0.152 12.968 1.00 93.12 166 LEU A N 1
ATOM 1284 C CA . LEU A 1 166 ? -8.653 0.959 13.783 1.00 93.12 166 LEU A CA 1
ATOM 1285 C C . LEU A 1 166 ? -9.310 1.557 15.038 1.00 93.12 166 LEU A C 1
ATOM 1287 O O . LEU A 1 166 ? -8.590 1.931 15.968 1.00 93.12 166 LEU A O 1
ATOM 1291 N N . ARG A 1 167 ? -10.645 1.666 15.067 1.00 89.06 167 ARG A N 1
ATOM 1292 C CA . ARG A 1 167 ? -11.429 2.071 16.248 1.00 89.06 167 ARG A CA 1
ATOM 1293 C C . ARG A 1 167 ? -11.693 0.925 17.224 1.00 89.06 167 ARG A C 1
ATOM 1295 O O . ARG A 1 167 ? -12.066 1.185 18.367 1.00 89.06 167 ARG A O 1
ATOM 1302 N N . GLU A 1 168 ? -11.525 -0.328 16.806 1.00 85.94 168 GLU A N 1
ATOM 1303 C CA . GLU A 1 168 ? -11.606 -1.468 17.720 1.00 85.94 168 GLU A CA 1
ATOM 1304 C C . GLU A 1 168 ? -10.390 -1.486 18.663 1.00 85.94 168 GLU A C 1
ATOM 1306 O O . GLU A 1 168 ? -9.295 -1.062 18.286 1.00 85.94 168 GLU A O 1
ATOM 1311 N N . ASP A 1 169 ? -10.558 -1.989 19.897 1.00 78.56 169 ASP A N 1
ATOM 1312 C CA . ASP A 1 169 ? -9.461 -2.042 20.878 1.00 78.56 169 ASP A CA 1
ATOM 1313 C C . ASP A 1 169 ? -8.271 -2.816 20.298 1.00 78.56 169 ASP A C 1
ATOM 1315 O O . ASP A 1 169 ? -8.320 -4.038 20.124 1.00 78.56 169 ASP A O 1
ATOM 1319 N N . ARG A 1 170 ? -7.193 -2.079 20.010 1.00 82.25 170 ARG A N 1
ATOM 1320 C CA . ARG A 1 170 ? -5.947 -2.584 19.413 1.00 82.25 170 ARG A CA 1
ATOM 1321 C C . ARG A 1 170 ? -6.104 -3.210 18.018 1.00 82.25 170 ARG A C 1
ATOM 1323 O O . ARG A 1 170 ? -5.186 -3.914 17.595 1.00 82.25 170 ARG A O 1
ATOM 1330 N N . GLY A 1 171 ? -7.214 -3.001 17.307 1.00 92.12 171 GLY A N 1
ATOM 1331 C CA . GLY A 1 171 ? -7.430 -3.555 15.965 1.00 92.12 171 GLY A CA 1
ATOM 1332 C C . GLY A 1 171 ? -6.484 -2.928 14.942 1.00 92.12 171 GLY A C 1
ATOM 1333 O O . GLY A 1 171 ? -6.476 -1.717 14.757 1.00 92.12 171 GLY A O 1
ATOM 1334 N N . SER A 1 172 ? -5.639 -3.724 14.285 1.00 96.62 172 SER A N 1
ATOM 1335 C CA . SER A 1 172 ? -4.666 -3.202 13.316 1.00 96.62 172 SER A CA 1
ATOM 1336 C C . SER A 1 172 ? -5.017 -3.565 11.881 1.00 96.62 172 SER A C 1
ATOM 1338 O O . SER A 1 172 ? -5.640 -4.592 11.597 1.00 96.62 172 SER A O 1
ATOM 1340 N N . VAL A 1 173 ? -4.539 -2.741 10.952 1.00 98.69 173 VAL A N 1
ATOM 1341 C CA . VAL A 1 173 ? -4.764 -2.915 9.516 1.00 98.69 173 VAL A CA 1
ATOM 1342 C C . VAL A 1 173 ? -3.437 -2.958 8.775 1.00 98.69 173 VAL A C 1
ATOM 1344 O O . VAL A 1 173 ? -2.565 -2.121 9.004 1.00 98.69 173 VAL A O 1
ATOM 1347 N N . LEU A 1 174 ? -3.290 -3.899 7.842 1.00 98.81 174 LEU A N 1
ATOM 1348 C CA . LEU A 1 174 ? -2.214 -3.886 6.851 1.00 98.81 174 LEU A CA 1
ATOM 1349 C C . LEU A 1 174 ? -2.766 -3.486 5.485 1.00 98.81 174 LEU A C 1
ATOM 1351 O O . LEU A 1 174 ? -3.567 -4.211 4.907 1.00 98.81 174 LEU A O 1
ATOM 1355 N N . VAL A 1 175 ? -2.243 -2.412 4.904 1.00 98.88 175 VAL A N 1
ATOM 1356 C CA . VAL A 1 175 ? -2.468 -2.062 3.497 1.00 98.88 175 VAL A CA 1
ATOM 1357 C C . VAL A 1 175 ? -1.240 -2.470 2.688 1.00 98.88 175 VAL A C 1
ATOM 1359 O O . VAL A 1 175 ? -0.110 -2.080 2.998 1.00 98.88 175 VAL A O 1
ATOM 1362 N N . HIS A 1 176 ? -1.422 -3.268 1.636 1.00 98.69 176 HIS A N 1
ATOM 1363 C CA . HIS A 1 176 ? -0.299 -3.727 0.820 1.00 98.69 176 HIS A CA 1
ATOM 1364 C C . HIS A 1 176 ? -0.598 -3.773 -0.679 1.00 98.69 176 HIS A C 1
ATOM 1366 O O . HIS A 1 176 ? -1.741 -3.781 -1.131 1.00 98.69 176 HIS A O 1
ATOM 1372 N N . CYS A 1 177 ? 0.476 -3.778 -1.465 1.00 98.00 177 CYS A N 1
ATOM 1373 C CA . CYS A 1 177 ? 0.461 -4.090 -2.894 1.00 98.00 177 CYS A CA 1
ATOM 1374 C C . CYS A 1 177 ? 1.595 -5.080 -3.194 1.00 98.00 177 CYS A C 1
ATOM 1376 O O . CYS A 1 177 ? 1.996 -5.835 -2.306 1.00 98.00 177 CYS A O 1
ATOM 1378 N N . ALA A 1 178 ? 2.166 -5.067 -4.402 1.00 96.56 178 ALA A N 1
ATOM 1379 C CA . ALA A 1 178 ? 3.399 -5.802 -4.673 1.00 96.56 178 ALA A CA 1
ATOM 1380 C C . ALA A 1 178 ? 4.589 -5.251 -3.857 1.00 96.56 178 ALA A C 1
ATOM 1382 O O . ALA A 1 178 ? 5.245 -5.989 -3.130 1.00 96.56 178 ALA A O 1
ATOM 1383 N N . GLN A 1 179 ? 4.847 -3.942 -3.918 1.00 95.94 179 GLN A N 1
ATOM 1384 C CA . GLN A 1 179 ? 6.061 -3.327 -3.347 1.00 95.94 179 GLN A CA 1
ATOM 1385 C C . GLN A 1 179 ? 5.835 -2.527 -2.055 1.00 95.94 179 GLN A C 1
ATOM 1387 O O . GLN A 1 179 ? 6.784 -2.095 -1.400 1.00 95.94 179 GLN A O 1
ATOM 1392 N N . GLY A 1 180 ? 4.582 -2.224 -1.724 1.00 97.12 180 GLY A N 1
ATOM 1393 C CA . GLY A 1 180 ? 4.271 -1.189 -0.741 1.00 97.12 180 GLY A CA 1
ATOM 1394 C C . GLY A 1 180 ? 4.674 0.212 -1.203 1.00 97.12 180 GLY A C 1
ATOM 1395 O O . GLY A 1 180 ? 5.087 1.018 -0.378 1.00 97.12 180 GLY A O 1
ATOM 1396 N N . LYS A 1 181 ? 4.669 0.473 -2.516 1.00 96.94 181 LYS A N 1
ATOM 1397 C CA . LYS A 1 181 ? 5.212 1.706 -3.110 1.00 96.94 181 LYS A CA 1
ATOM 1398 C C . LYS A 1 181 ? 4.131 2.639 -3.646 1.00 96.94 181 LYS A C 1
ATOM 1400 O O . LYS A 1 181 ? 4.081 3.782 -3.212 1.00 96.94 181 LYS A O 1
ATOM 1405 N N . SER A 1 182 ? 3.313 2.155 -4.581 1.00 97.88 182 SER A N 1
ATOM 1406 C CA . SER A 1 182 ? 2.366 2.967 -5.359 1.00 97.88 182 SER A CA 1
ATOM 1407 C C . SER A 1 182 ? 0.920 2.715 -4.910 1.00 97.88 182 SER A C 1
ATOM 1409 O O . SER A 1 182 ? 0.494 3.333 -3.949 1.00 97.88 182 SER A O 1
ATOM 1411 N N . ARG A 1 183 ? 0.208 1.723 -5.470 1.00 98.44 183 ARG A N 1
ATOM 1412 C CA . ARG A 1 183 ? -1.191 1.362 -5.117 1.00 98.44 183 ARG A CA 1
ATOM 1413 C C . ARG A 1 183 ? -1.544 1.442 -3.622 1.00 98.44 183 ARG A C 1
ATOM 1415 O O . ARG A 1 183 ? -2.485 2.124 -3.237 1.00 98.44 183 ARG A O 1
ATOM 1422 N N . SER A 1 184 ? -0.776 0.769 -2.766 1.00 98.69 184 SER A N 1
ATOM 1423 C CA . SER A 1 184 ? -1.061 0.743 -1.329 1.00 98.69 184 SER A CA 1
ATOM 1424 C C . SER A 1 184 ? -0.719 2.041 -0.609 1.00 98.69 184 SER A C 1
ATOM 1426 O O . SER A 1 184 ? -1.394 2.375 0.357 1.00 98.69 184 SER A O 1
ATOM 1428 N N . SER A 1 185 ? 0.295 2.787 -1.064 1.00 98.56 185 SER A N 1
ATOM 1429 C CA . SER A 1 185 ? 0.549 4.114 -0.501 1.00 98.56 185 SER A CA 1
ATOM 1430 C C . SER A 1 185 ? -0.542 5.094 -0.922 1.00 98.56 185 SER A C 1
ATOM 1432 O O . SER A 1 185 ? -0.930 5.906 -0.098 1.00 98.56 185 SER A O 1
ATOM 1434 N N . SER A 1 186 ? -1.115 4.961 -2.124 1.00 98.81 186 SER A N 1
ATOM 1435 C CA . SER A 1 186 ? -2.276 5.745 -2.560 1.00 98.81 186 SER A CA 1
ATOM 1436 C C . SER A 1 186 ? -3.469 5.577 -1.616 1.00 98.81 186 SER A C 1
ATOM 1438 O O . SER A 1 186 ? -4.051 6.572 -1.197 1.00 98.81 186 SER A O 1
ATOM 1440 N N . VAL A 1 187 ? -3.798 4.341 -1.217 1.00 98.88 187 VAL A N 1
ATOM 1441 C CA . VAL A 1 187 ? -4.880 4.087 -0.242 1.00 98.88 187 VAL A CA 1
ATOM 1442 C C . VAL A 1 187 ? -4.555 4.685 1.126 1.00 98.88 187 VAL A C 1
ATOM 1444 O O . VAL A 1 187 ? -5.407 5.336 1.718 1.00 98.88 187 VAL A O 1
ATOM 1447 N N . VAL A 1 188 ? -3.325 4.515 1.625 1.00 98.75 188 VAL A N 1
ATOM 1448 C CA . VAL A 1 188 ? -2.919 5.092 2.920 1.00 98.75 188 VAL A CA 1
ATOM 1449 C C . VAL A 1 188 ? -2.946 6.623 2.882 1.00 98.75 188 VAL A C 1
ATOM 1451 O O . VAL A 1 188 ? -3.425 7.243 3.823 1.00 98.75 188 VAL A O 1
ATOM 1454 N N . VAL A 1 189 ? -2.480 7.243 1.797 1.00 98.69 189 VAL A N 1
ATOM 1455 C CA . VAL A 1 189 ? -2.537 8.699 1.604 1.00 98.69 189 VAL A CA 1
ATOM 1456 C C . VAL A 1 189 ? -3.985 9.177 1.592 1.00 98.69 189 VAL A C 1
ATOM 1458 O O . VAL A 1 189 ? -4.317 10.095 2.335 1.00 98.69 189 VAL A O 1
ATOM 1461 N N . ALA A 1 190 ? -4.859 8.524 0.823 1.00 98.44 190 ALA A N 1
ATOM 1462 C CA . ALA A 1 190 ? -6.282 8.852 0.788 1.00 98.44 190 ALA A CA 1
ATOM 1463 C C . ALA A 1 190 ? -6.935 8.749 2.174 1.00 98.44 190 ALA A C 1
ATOM 1465 O O . ALA A 1 190 ? -7.687 9.633 2.581 1.00 98.44 190 ALA A O 1
ATOM 1466 N N . PHE A 1 191 ? -6.596 7.693 2.915 1.00 98.00 191 PHE A N 1
ATOM 1467 C CA . PHE A 1 191 ? -7.057 7.483 4.277 1.00 98.00 191 PHE A CA 1
ATOM 1468 C C . PHE A 1 191 ? -6.613 8.612 5.218 1.00 98.00 191 PHE A C 1
ATOM 1470 O O . PHE A 1 191 ? -7.446 9.173 5.925 1.00 98.00 191 PHE A O 1
ATOM 1477 N N . LEU A 1 192 ? -5.332 8.999 5.203 1.00 96.25 192 LEU A N 1
ATOM 1478 C CA . LEU A 1 192 ? -4.828 10.109 6.024 1.00 96.25 192 LEU A CA 1
ATOM 1479 C C . LEU A 1 192 ? -5.478 11.445 5.648 1.00 96.25 192 LEU A C 1
ATOM 1481 O O . LEU A 1 192 ? -5.848 12.213 6.531 1.00 96.25 192 LEU A O 1
ATOM 1485 N N . MET A 1 193 ? -5.673 11.718 4.356 1.00 96.25 193 MET A N 1
ATOM 1486 C CA . MET A 1 193 ? -6.379 12.925 3.903 1.00 96.25 193 MET A CA 1
ATOM 1487 C C . MET A 1 193 ? -7.809 12.982 4.460 1.00 96.25 193 MET A C 1
ATOM 1489 O O . MET A 1 193 ? -8.265 14.038 4.896 1.00 96.25 193 MET A O 1
ATOM 1493 N N . ALA A 1 194 ? -8.515 11.847 4.470 1.00 94.94 194 ALA A N 1
ATOM 1494 C CA . ALA A 1 194 ? -9.895 11.766 4.940 1.00 94.94 194 ALA A CA 1
ATOM 1495 C C . ALA A 1 194 ? -10.030 11.817 6.471 1.00 94.94 194 ALA A C 1
ATOM 1497 O O . ALA A 1 194 ? -11.073 12.235 6.966 1.00 94.94 194 ALA A O 1
ATOM 1498 N N . THR A 1 195 ? -9.008 11.428 7.237 1.00 91.62 195 THR A N 1
ATOM 1499 C CA . THR A 1 195 ? -9.151 11.148 8.683 1.00 91.62 195 THR A CA 1
ATOM 1500 C C . THR A 1 195 ? -8.318 12.055 9.591 1.00 91.62 195 THR A C 1
ATOM 1502 O O . THR A 1 195 ? -8.697 12.276 10.741 1.00 91.62 195 THR A O 1
ATOM 1505 N N . SER A 1 196 ? -7.237 12.664 9.093 1.00 84.38 196 SER A N 1
ATOM 1506 C CA . SER A 1 196 ? -6.366 13.556 9.879 1.00 84.38 196 SER A CA 1
ATOM 1507 C C . SER A 1 196 ? -7.113 14.748 10.473 1.00 84.38 196 SER A C 1
ATOM 1509 O O . SER A 1 196 ? -8.156 15.142 9.980 1.00 84.38 196 SER A O 1
ATOM 1511 N N . TYR A 1 197 ? -6.609 15.380 11.532 1.00 72.50 197 TYR A N 1
ATOM 1512 C CA . TYR A 1 197 ? -7.230 16.609 12.044 1.00 72.50 197 TYR A CA 1
ATOM 1513 C C . TYR A 1 197 ? -6.822 17.805 11.164 1.00 72.50 197 TYR A C 1
ATOM 1515 O O . TYR A 1 197 ? -5.635 18.099 11.048 1.00 72.50 197 TYR A O 1
ATOM 1523 N N . GLY A 1 198 ? -7.789 18.504 10.559 1.00 75.50 198 GLY A N 1
ATOM 1524 C CA . GLY A 1 198 ? -7.531 19.575 9.581 1.00 75.50 198 GLY A CA 1
ATOM 1525 C C . GLY A 1 198 ? -7.487 19.097 8.123 1.00 75.50 198 GLY A C 1
ATOM 1526 O O . GLY A 1 198 ? -7.523 17.903 7.847 1.00 75.50 198 GLY A O 1
ATOM 1527 N N . ASP A 1 199 ? -7.483 20.024 7.167 1.00 78.94 199 ASP A N 1
ATOM 1528 C CA . ASP A 1 199 ? -7.514 19.694 5.734 1.00 78.94 199 ASP A CA 1
ATOM 1529 C C . ASP A 1 199 ? -6.113 19.309 5.225 1.00 78.94 199 ASP A C 1
ATOM 1531 O O . ASP A 1 199 ? -5.345 20.141 4.731 1.00 78.94 199 ASP A O 1
ATOM 1535 N N . LEU A 1 200 ? -5.740 18.041 5.427 1.00 91.81 200 LEU A N 1
ATOM 1536 C CA . LEU A 1 200 ? -4.469 17.496 4.964 1.00 91.81 200 LEU A CA 1
ATOM 1537 C C . LEU A 1 200 ? -4.570 17.182 3.468 1.00 91.81 200 LEU A C 1
ATOM 1539 O O . LEU A 1 200 ? -5.240 16.239 3.058 1.00 91.81 200 LEU A O 1
ATOM 1543 N N . ASN A 1 201 ? -3.888 17.977 2.647 1.00 94.81 201 ASN A N 1
ATOM 1544 C CA . ASN A 1 201 ? -3.819 17.730 1.210 1.00 94.81 201 ASN A CA 1
ATOM 1545 C C . ASN A 1 201 ? -2.925 16.521 0.870 1.00 94.81 201 ASN A C 1
ATOM 1547 O O . ASN A 1 201 ? -2.177 16.013 1.708 1.00 94.81 201 ASN A O 1
ATOM 1551 N N . PHE A 1 202 ? -2.975 16.095 -0.396 1.00 97.69 202 PHE A N 1
ATOM 1552 C CA . PHE A 1 202 ? -2.199 14.957 -0.897 1.00 97.69 202 PHE A CA 1
ATOM 1553 C C . PHE A 1 202 ? -0.696 15.059 -0.607 1.00 97.69 202 PHE A C 1
ATOM 1555 O O . PHE A 1 202 ? -0.103 14.083 -0.154 1.00 97.69 202 PHE A O 1
ATOM 1562 N N . ASP A 1 203 ? -0.070 16.207 -0.890 1.00 97.62 203 ASP A N 1
ATOM 1563 C CA . ASP A 1 203 ? 1.389 16.331 -0.806 1.00 97.62 203 ASP A CA 1
ATOM 1564 C C . ASP A 1 203 ? 1.852 16.192 0.654 1.00 97.62 203 ASP A C 1
ATOM 1566 O O . ASP A 1 203 ? 2.785 15.442 0.936 1.00 97.62 203 ASP A O 1
ATOM 1570 N N . ASN A 1 204 ? 1.139 16.815 1.596 1.00 97.25 204 ASN A N 1
ATOM 1571 C CA . ASN A 1 204 ? 1.436 16.699 3.023 1.00 97.25 204 ASN A CA 1
ATOM 1572 C C . ASN A 1 204 ? 1.176 15.279 3.554 1.00 97.25 204 ASN A C 1
ATOM 1574 O O . ASN A 1 204 ? 2.016 14.730 4.264 1.00 97.25 204 ASN A O 1
ATOM 1578 N N . ALA A 1 205 ? 0.056 14.654 3.173 1.00 97.50 205 ALA A N 1
ATOM 1579 C CA . ALA A 1 205 ? -0.246 13.273 3.553 1.00 97.50 205 ALA A CA 1
ATOM 1580 C C . ALA A 1 205 ? 0.798 12.284 3.013 1.00 97.50 205 ALA A C 1
ATOM 1582 O O . ALA A 1 205 ? 1.218 11.364 3.715 1.00 97.50 205 ALA A O 1
ATOM 1583 N N . LEU A 1 206 ? 1.266 12.478 1.778 1.00 98.44 206 LEU A N 1
ATOM 1584 C CA . LEU A 1 206 ? 2.325 11.658 1.202 1.00 98.44 206 LEU A CA 1
ATOM 1585 C C . LEU A 1 206 ? 3.653 11.832 1.946 1.00 98.44 206 LEU A C 1
ATOM 1587 O O . LEU A 1 206 ? 4.354 10.840 2.151 1.00 98.44 206 LEU A O 1
ATOM 1591 N N . GLU A 1 207 ? 4.007 13.049 2.358 1.00 97.94 207 GLU A N 1
ATOM 1592 C CA . GLU A 1 207 ? 5.204 13.269 3.174 1.00 97.94 207 GLU A CA 1
ATOM 1593 C C . GLU A 1 207 ? 5.105 12.562 4.533 1.00 97.94 207 GLU A C 1
ATOM 1595 O O . GLU A 1 207 ? 6.070 11.915 4.944 1.00 97.94 207 GLU A O 1
ATOM 1600 N N . GLU A 1 208 ? 3.934 12.547 5.180 1.00 96.44 208 GLU A N 1
ATOM 1601 C CA . GLU A 1 208 ? 3.724 11.753 6.400 1.00 96.44 208 GLU A CA 1
ATOM 1602 C C . GLU A 1 208 ? 3.957 10.255 6.180 1.00 96.44 208 GLU A C 1
ATOM 1604 O O . GLU A 1 208 ? 4.678 9.611 6.948 1.00 96.44 208 GLU A O 1
ATOM 1609 N N . VAL A 1 209 ? 3.430 9.699 5.086 1.00 98.06 209 VAL A N 1
ATOM 1610 C CA . VAL A 1 209 ? 3.678 8.295 4.725 1.00 98.06 209 VAL A CA 1
ATOM 1611 C C . VAL A 1 209 ? 5.161 8.053 4.444 1.00 98.06 209 VAL A C 1
ATOM 1613 O O . VAL A 1 209 ? 5.708 7.028 4.864 1.00 98.06 209 VAL A O 1
ATOM 1616 N N . LYS A 1 210 ? 5.841 8.976 3.757 1.00 98.06 210 LYS A N 1
ATOM 1617 C CA . LYS A 1 210 ? 7.269 8.845 3.437 1.00 98.06 210 LYS A CA 1
ATOM 1618 C C . LYS A 1 210 ? 8.147 8.856 4.677 1.00 98.06 210 LYS A C 1
ATOM 1620 O O . LYS A 1 210 ? 9.098 8.081 4.694 1.00 98.06 210 LYS A O 1
ATOM 1625 N N . MET A 1 211 ? 7.810 9.624 5.716 1.00 97.38 211 MET A N 1
ATOM 1626 C CA . MET A 1 211 ? 8.564 9.610 6.978 1.00 97.38 211 MET A CA 1
ATOM 1627 C C . MET A 1 211 ? 8.702 8.194 7.556 1.00 97.38 211 MET A C 1
ATOM 1629 O O . MET A 1 211 ? 9.752 7.850 8.093 1.00 97.38 211 MET A O 1
ATOM 1633 N N . GLN A 1 212 ? 7.675 7.354 7.395 1.00 97.50 212 GLN A N 1
ATOM 1634 C CA . GLN A 1 212 ? 7.687 5.961 7.859 1.00 97.50 212 GLN A CA 1
ATOM 1635 C C . GLN A 1 212 ? 8.074 4.956 6.766 1.00 97.50 212 GLN A C 1
ATOM 1637 O O . GLN A 1 212 ? 8.546 3.842 7.031 1.00 97.50 212 GLN A O 1
ATOM 1642 N N . ARG A 1 213 ? 7.871 5.326 5.501 1.00 96.81 213 ARG A N 1
ATOM 1643 C CA . ARG A 1 213 ? 8.165 4.492 4.341 1.00 96.81 213 ARG A CA 1
ATOM 1644 C C . ARG A 1 213 ? 8.704 5.333 3.188 1.00 96.81 213 ARG A C 1
ATOM 1646 O O . ARG A 1 213 ? 8.002 5.576 2.214 1.00 96.81 213 ARG A O 1
ATOM 1653 N N . ASN A 1 214 ? 9.996 5.662 3.237 1.00 96.19 214 ASN A N 1
ATOM 1654 C CA . ASN A 1 214 ? 10.688 6.514 2.250 1.00 96.19 214 ASN A CA 1
ATOM 1655 C C . ASN A 1 214 ? 10.465 6.142 0.772 1.00 96.19 214 ASN A C 1
ATOM 1657 O O . ASN A 1 214 ? 10.595 6.990 -0.105 1.00 96.19 214 ASN A O 1
ATOM 1661 N N . MET A 1 215 ? 10.182 4.872 0.466 1.00 94.19 215 MET A N 1
ATOM 1662 C CA . MET A 1 215 ? 9.925 4.431 -0.910 1.00 94.19 215 MET A CA 1
ATOM 1663 C C . MET A 1 215 ? 8.500 4.710 -1.404 1.00 94.19 215 MET A C 1
ATOM 1665 O O . MET A 1 215 ? 8.230 4.431 -2.571 1.00 94.19 215 MET A O 1
ATOM 1669 N N . ALA A 1 216 ? 7.596 5.191 -0.546 1.00 97.56 216 ALA A N 1
ATOM 1670 C CA . ALA A 1 216 ? 6.225 5.525 -0.901 1.00 97.56 216 ALA A CA 1
ATOM 1671 C C . ALA A 1 216 ? 6.208 6.590 -2.001 1.00 97.56 216 ALA A C 1
ATOM 1673 O O . ALA A 1 216 ? 6.770 7.679 -1.875 1.00 97.56 216 ALA A O 1
ATOM 1674 N N . GLN A 1 217 ? 5.594 6.223 -3.116 1.00 97.25 217 GLN A N 1
ATOM 1675 C CA . GLN A 1 217 ? 5.520 7.024 -4.323 1.00 97.25 217 GLN A CA 1
ATOM 1676 C C . GLN A 1 217 ? 4.385 6.446 -5.176 1.00 97.25 217 GLN A C 1
ATOM 1678 O O . GLN A 1 217 ? 4.637 5.518 -5.958 1.00 97.25 217 GLN A O 1
ATOM 1683 N N . PRO A 1 218 ? 3.147 6.947 -5.006 1.00 98.00 218 PRO A N 1
ATOM 1684 C CA . PRO A 1 218 ? 2.083 6.763 -5.984 1.00 98.00 218 PRO A CA 1
ATOM 1685 C C . PRO A 1 218 ? 2.607 7.042 -7.392 1.00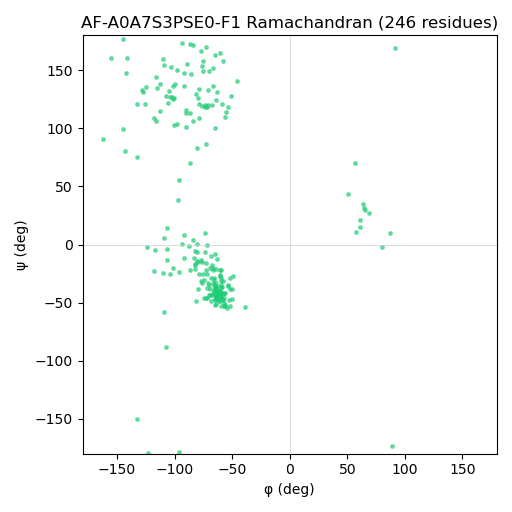 98.00 218 PRO A C 1
ATOM 1687 O O . PRO A 1 218 ? 3.420 7.949 -7.596 1.00 98.00 218 PRO A O 1
ATOM 1690 N N . ASN A 1 219 ? 2.179 6.254 -8.375 1.00 96.50 219 ASN A N 1
ATOM 1691 C CA . ASN A 1 219 ? 2.436 6.611 -9.762 1.00 96.50 219 ASN A CA 1
ATOM 1692 C C . ASN A 1 219 ? 1.686 7.915 -10.119 1.00 96.50 219 ASN A C 1
ATOM 1694 O O . ASN A 1 219 ? 0.758 8.330 -9.421 1.00 96.50 219 ASN A O 1
ATOM 1698 N N . LYS A 1 220 ? 2.085 8.564 -11.219 1.00 96.50 220 LYS A N 1
ATOM 1699 C CA . LYS A 1 220 ? 1.545 9.879 -11.613 1.00 96.50 220 LYS A CA 1
ATOM 1700 C C . LYS A 1 220 ? 0.026 9.880 -11.807 1.00 96.50 220 LYS A C 1
ATOM 1702 O O . LYS A 1 220 ? -0.614 10.900 -11.576 1.00 96.50 220 LYS A O 1
ATOM 1707 N N . ASN A 1 221 ? -0.533 8.754 -12.24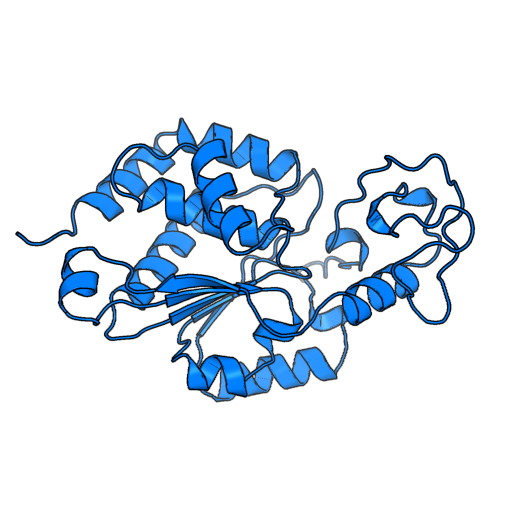1 1.00 97.62 221 ASN A N 1
ATOM 1708 C CA . ASN A 1 221 ? -1.963 8.610 -12.462 1.00 97.62 221 ASN A CA 1
ATOM 1709 C C . ASN A 1 221 ? -2.725 8.539 -11.125 1.00 97.62 221 ASN A C 1
ATOM 1711 O O . ASN A 1 221 ? -3.667 9.302 -10.928 1.00 97.62 221 ASN A O 1
ATOM 1715 N N . PHE A 1 222 ? -2.263 7.737 -10.158 1.00 98.38 222 PHE A N 1
ATOM 1716 C CA . PHE A 1 222 ? -2.847 7.735 -8.810 1.00 98.38 222 PHE A CA 1
ATOM 1717 C C . PHE A 1 222 ? -2.705 9.080 -8.100 1.00 98.38 222 PHE A C 1
ATOM 1719 O O . PHE A 1 222 ? -3.652 9.532 -7.464 1.00 98.38 222 PHE A O 1
ATOM 1726 N N . GLU A 1 223 ? -1.550 9.739 -8.216 1.00 98.44 223 GLU A N 1
ATOM 1727 C CA . GLU A 1 223 ? -1.359 11.089 -7.676 1.00 98.44 223 GLU A CA 1
ATOM 1728 C C . GLU A 1 223 ? -2.395 12.068 -8.246 1.00 98.44 223 GLU A C 1
ATOM 1730 O O . GLU A 1 223 ? -3.061 12.774 -7.488 1.00 98.44 223 GLU A O 1
ATOM 1735 N N . ALA A 1 224 ? -2.557 12.096 -9.572 1.00 98.50 224 ALA A N 1
ATOM 1736 C CA . ALA A 1 224 ? -3.514 12.982 -10.227 1.00 98.50 224 ALA A CA 1
ATOM 1737 C C . ALA A 1 224 ? -4.952 12.704 -9.767 1.00 98.50 224 ALA A C 1
ATOM 1739 O O . ALA A 1 224 ? -5.676 13.639 -9.419 1.00 98.50 224 ALA A O 1
ATOM 1740 N N . GLN A 1 225 ? -5.339 11.429 -9.701 1.00 98.62 225 GLN A N 1
ATOM 1741 C CA . GLN A 1 225 ? -6.671 11.023 -9.262 1.00 98.62 225 GLN A CA 1
ATOM 1742 C C . GLN A 1 225 ? -6.935 11.368 -7.796 1.00 98.62 225 GLN A C 1
ATOM 1744 O O . GLN A 1 225 ? -8.007 11.874 -7.489 1.00 98.62 225 GLN A O 1
ATOM 1749 N N . LEU A 1 226 ? -5.968 11.191 -6.892 1.00 98.50 226 LEU A N 1
ATOM 1750 C CA . LEU A 1 226 ? -6.135 11.571 -5.484 1.00 98.50 226 LEU A CA 1
ATOM 1751 C C . LEU A 1 226 ? -6.202 13.090 -5.293 1.00 98.50 226 LEU A C 1
ATOM 1753 O O . LEU A 1 226 ? -7.019 13.577 -4.511 1.00 98.50 226 LEU A O 1
ATOM 1757 N N . LYS A 1 227 ? -5.406 13.860 -6.047 1.00 98.31 227 LYS A N 1
ATOM 1758 C CA . LYS A 1 227 ? -5.497 15.332 -6.073 1.00 98.31 227 LYS A CA 1
ATOM 1759 C C . LYS A 1 227 ? -6.837 15.819 -6.632 1.00 98.31 227 LYS A C 1
ATOM 1761 O O . LYS A 1 227 ? -7.323 16.870 -6.214 1.00 98.31 227 LYS A O 1
ATOM 1766 N N . GLN A 1 228 ? -7.427 15.090 -7.579 1.00 98.12 228 GLN A N 1
ATOM 1767 C CA . GLN A 1 228 ? -8.763 15.376 -8.101 1.00 98.12 228 GLN A CA 1
ATOM 1768 C C . GLN A 1 228 ? -9.851 14.982 -7.099 1.00 98.12 228 GLN A C 1
ATOM 1770 O O . GLN A 1 228 ? -10.744 15.784 -6.828 1.00 98.12 228 GLN A O 1
ATOM 1775 N N . TRP A 1 229 ? -9.747 13.792 -6.510 1.00 97.81 229 TRP A N 1
ATOM 1776 C CA . TRP A 1 229 ? -10.662 13.292 -5.492 1.00 97.81 229 TRP A CA 1
ATOM 1777 C C . TRP A 1 229 ? -10.725 14.233 -4.290 1.00 97.81 229 TRP A C 1
ATOM 1779 O O . TRP A 1 229 ? -11.824 14.573 -3.877 1.00 97.81 229 TRP A O 1
ATOM 1789 N N . HIS A 1 230 ? -9.601 14.780 -3.813 1.00 96.69 230 HIS A N 1
ATOM 1790 C CA . HIS A 1 230 ? -9.571 15.775 -2.723 1.00 96.69 230 HIS A CA 1
ATOM 1791 C C . HIS A 1 230 ? -10.505 16.981 -2.951 1.00 96.69 230 HIS A C 1
ATOM 1793 O O . HIS A 1 230 ? -11.024 17.561 -2.005 1.00 96.69 230 HIS A O 1
ATOM 1799 N N . LYS A 1 231 ? -10.759 17.347 -4.214 1.00 96.44 231 LYS A N 1
ATOM 1800 C CA . LYS A 1 231 ? -11.610 18.487 -4.609 1.00 96.44 231 LYS A CA 1
ATOM 1801 C C . LYS A 1 231 ? -13.069 18.098 -4.880 1.00 96.44 231 LYS A C 1
ATOM 1803 O O . LYS A 1 231 ? -13.862 18.945 -5.292 1.00 96.44 231 LYS A O 1
ATOM 1808 N N . SER A 1 232 ? -13.412 16.824 -4.725 1.00 96.69 232 SER A N 1
ATOM 1809 C CA . SER A 1 232 ? -14.692 16.247 -5.136 1.00 96.69 232 SER A CA 1
ATOM 1810 C C . SER A 1 232 ? -15.786 16.384 -4.063 1.00 96.69 232 SER A C 1
ATOM 1812 O O . SER A 1 232 ? -15.553 16.873 -2.952 1.00 96.69 232 SER A O 1
ATOM 1814 N N . ALA A 1 233 ? -17.026 16.019 -4.396 1.00 96.19 233 ALA A N 1
ATOM 1815 C CA . ALA A 1 233 ? -18.104 15.942 -3.405 1.00 96.19 233 ALA A CA 1
ATOM 1816 C C . ALA A 1 233 ? -17.972 14.677 -2.546 1.00 96.19 233 ALA A C 1
ATOM 1818 O O . ALA A 1 233 ? -18.252 14.708 -1.353 1.00 96.19 233 ALA A O 1
ATOM 1819 N N . GLU A 1 234 ? -17.467 13.607 -3.145 1.00 96.19 234 GLU A N 1
ATOM 1820 C CA . GLU A 1 234 ? -17.227 12.299 -2.556 1.00 96.19 234 GLU A CA 1
ATOM 1821 C C . GLU A 1 234 ? -16.190 12.390 -1.432 1.00 96.19 234 GLU A C 1
ATOM 1823 O O . GLU A 1 234 ? -16.410 11.849 -0.351 1.00 96.19 234 GLU A O 1
ATOM 1828 N N . PHE A 1 235 ? -15.099 13.142 -1.641 1.00 96.19 235 PHE A N 1
ATOM 1829 C CA . PHE A 1 235 ? -14.124 13.411 -0.578 1.00 96.19 235 PHE A CA 1
ATOM 1830 C C . PHE A 1 235 ? -14.742 14.189 0.584 1.00 96.19 235 PHE A C 1
ATOM 1832 O O . PHE A 1 235 ? -14.510 13.851 1.738 1.00 96.19 235 PHE A O 1
ATOM 1839 N N . ARG A 1 236 ? -15.541 15.224 0.300 1.00 94.50 236 ARG A N 1
ATOM 1840 C CA . ARG A 1 236 ? -16.205 16.001 1.359 1.00 94.50 236 ARG A CA 1
ATOM 1841 C C . ARG A 1 236 ? -17.155 15.128 2.175 1.00 94.50 236 ARG A C 1
ATOM 1843 O O . ARG A 1 236 ? -17.109 15.186 3.394 1.00 94.50 236 ARG A O 1
ATOM 1850 N N . ALA A 1 237 ? -17.929 14.270 1.511 1.00 94.75 237 ALA A N 1
ATOM 1851 C CA . ALA A 1 237 ? -18.835 13.342 2.179 1.00 94.75 237 ALA A CA 1
ATOM 1852 C C . ALA A 1 237 ? -18.090 12.393 3.132 1.00 94.75 237 ALA A C 1
ATOM 1854 O O . ALA A 1 237 ? -18.407 12.354 4.318 1.00 94.75 237 ALA A O 1
ATOM 1855 N N . ILE A 1 238 ? -17.052 11.692 2.655 1.00 95.06 238 ILE A N 1
ATOM 1856 C CA . ILE A 1 238 ? -16.291 10.780 3.524 1.00 95.06 238 ILE A CA 1
ATOM 1857 C C . ILE A 1 238 ? -15.552 11.542 4.629 1.00 95.06 238 ILE A C 1
ATOM 1859 O O . ILE A 1 238 ? -15.437 11.059 5.748 1.00 95.06 238 ILE A O 1
ATOM 1863 N N . ARG A 1 239 ? -15.072 12.755 4.346 1.00 92.25 239 ARG A N 1
ATOM 1864 C CA . ARG A 1 239 ? -14.388 13.596 5.325 1.00 92.25 239 ARG A CA 1
ATOM 1865 C C . ARG A 1 239 ? -15.316 13.996 6.471 1.00 92.25 239 ARG A C 1
ATOM 1867 O O . ARG A 1 239 ? -14.919 13.894 7.630 1.00 92.25 239 ARG A O 1
ATOM 1874 N N . ASP A 1 240 ? -16.535 14.415 6.146 1.00 91.25 240 ASP A N 1
ATOM 1875 C CA . ASP A 1 240 ? -17.558 14.761 7.130 1.00 91.25 240 ASP A CA 1
ATOM 1876 C C . ASP A 1 240 ? -17.930 13.532 7.980 1.00 91.25 240 ASP A C 1
ATOM 1878 O O . ASP A 1 240 ? -17.995 13.632 9.207 1.00 91.25 240 ASP A O 1
ATOM 1882 N N . GLU A 1 241 ? -18.069 12.351 7.365 1.00 90.88 241 GLU A N 1
ATOM 1883 C CA . GLU A 1 241 ? -18.266 11.083 8.089 1.00 90.88 241 GLU A CA 1
ATOM 1884 C C . GLU A 1 241 ? -17.129 10.835 9.099 1.00 90.88 241 GLU A C 1
ATOM 1886 O O . GLU A 1 241 ? -17.384 10.686 10.293 1.00 90.88 241 GLU A O 1
ATOM 1891 N N . MET A 1 242 ? -15.865 10.894 8.665 1.00 87.50 242 MET A N 1
ATOM 1892 C CA . MET A 1 242 ? -14.706 10.611 9.529 1.00 87.50 242 MET A CA 1
ATOM 1893 C C . MET A 1 242 ? -14.521 11.634 10.665 1.00 87.50 242 MET A C 1
ATOM 1895 O O . MET A 1 242 ? -14.018 11.287 11.737 1.00 87.50 242 MET A O 1
ATOM 1899 N N . CYS A 1 243 ? -14.915 12.896 10.457 1.00 77.00 243 CYS A N 1
ATOM 1900 C CA . CYS A 1 243 ? -14.804 13.963 11.458 1.00 77.00 243 CYS A CA 1
ATOM 1901 C C . CYS A 1 243 ? -15.946 13.993 12.486 1.00 77.00 243 CYS A C 1
ATOM 1903 O O . CYS A 1 243 ? -15.771 14.575 13.558 1.00 77.00 243 CYS A O 1
ATOM 1905 N N . THR A 1 244 ? -17.108 13.408 12.190 1.00 65.56 244 THR A N 1
ATOM 1906 C CA . THR A 1 244 ? -18.283 13.467 13.083 1.00 65.56 244 THR A CA 1
ATOM 1907 C C . THR A 1 244 ? -18.228 12.468 14.244 1.00 65.56 244 THR A C 1
ATOM 1909 O O . THR A 1 244 ? -18.924 12.653 15.241 1.00 65.56 244 THR A O 1
ATOM 1912 N N . GLU A 1 245 ? -17.342 11.472 14.191 1.00 54.03 245 GLU A N 1
ATOM 1913 C CA . GLU A 1 245 ? -17.218 10.415 15.206 1.00 54.03 245 GLU A CA 1
ATOM 1914 C C . GLU A 1 245 ? -16.119 10.656 16.261 1.00 54.03 245 GLU A C 1
ATOM 1916 O O . GLU A 1 245 ? -15.438 9.722 16.694 1.00 54.03 245 GLU A O 1
ATOM 1921 N N . THR A 1 246 ? -15.922 11.898 16.704 1.00 44.09 246 THR A N 1
ATOM 1922 C CA . THR A 1 246 ? -15.221 12.168 17.976 1.00 44.09 246 THR A CA 1
ATOM 1923 C C . THR A 1 246 ? -16.263 12.461 19.052 1.00 44.09 246 THR A C 1
ATOM 1925 O O . THR A 1 246 ? -16.802 13.568 19.059 1.00 44.09 246 THR A O 1
ATOM 1928 N N . PRO A 1 247 ? -16.576 11.516 19.963 1.00 35.47 247 PRO A N 1
ATOM 1929 C CA . PRO A 1 247 ? -17.371 11.841 21.133 1.00 35.47 247 PRO A CA 1
ATOM 1930 C C . PRO A 1 247 ? -16.592 12.842 21.989 1.00 35.47 247 PRO A C 1
ATOM 1932 O O . PRO A 1 247 ? -15.402 12.653 22.258 1.00 35.47 247 PRO A O 1
ATOM 1935 N N . SER A 1 248 ? -17.287 13.910 22.368 1.00 32.38 248 SER A N 1
ATOM 1936 C CA . SER A 1 248 ? -16.940 14.827 23.457 1.00 32.38 248 SER A CA 1
ATOM 1937 C C . SER A 1 248 ? -16.646 14.105 24.767 1.00 32.38 248 SER A C 1
ATOM 1939 O O . SER A 1 248 ? -17.411 13.156 25.060 1.00 32.38 248 SER A O 1
#

InterPro domains:
  IPR000340 Dual specificity phosphatase, catalytic domain [PF00782] (87-231)
  IPR000387 Tyrosine-specific protein phosphatases domain [PS50056] (156-213)
  IPR016130 Protein-tyrosine phosphatase, active site [PS00383] (175-185)
  IPR020422 Dual specificity protein phosphatase domain [PS50054] (79-235)
  IPR020422 Dual specificity protein phosphatase domain [SM00195] (78-232)
  IPR029021 Protein-tyrosine phosphatase-like [G3DSA:3.90.190.10] (80-240)
  IPR029021 Protein-tyrosine phosphatase-like [SSF52799] (85-231)

Organism: NCBI:txid215587

Foldseek 3Di:
DPPPPPDALQLQDAAQQQDPQLAADADPVQLQARPVRRDGPSPRDPNNYPDSVSSLVNLVRQFPLDWWWLDAQQDPVCVVVVFFATETFGALSVLLPLVVCVVQQAQEEEEQAADPCVNDDSSVVSNVVNVVVNRYYDHNHGTQDLPTDDDLVSLLVLLVVQLVQRNHGSRYYYFYYHGSAARRLLSQLLNCCLAPDDRQASVNSQVSNCVRPVRHDHDPNSSVNSNVSSVDPSSVVSSCVNVVPDDD

Mean predicted aligned error: 5.24 Å